Protein AF-A0A242LL79-F1 (afdb_monomer_lite)

Sequence (191 aa):
MEKFKSNDFMTKQDYQMALEEIIRPLRQKILESDTSGLHLGSSGAVYDQQRADMEALVRPLWGIAPA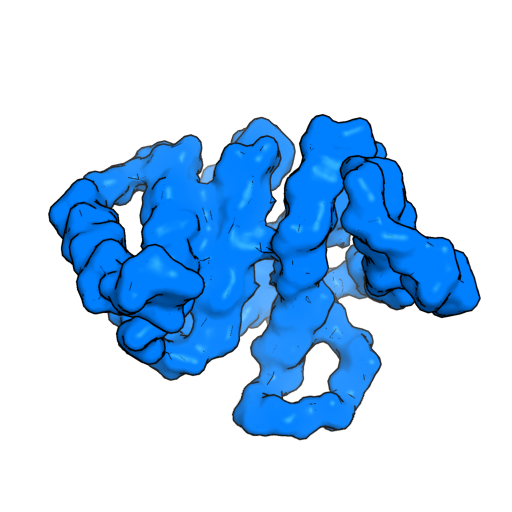WRFQKDDELRDAYLTKLIKGTDPASPYYWGLIEDYDQYIVETAALSLTLLLHKKYVWELLSNTAQQNMINWLSQALVRKIPKNNWTFFKVLIRTALFHCGEKLDRKKLTEEFQLIDSMYIGEGW

Structure (mmCIF, N/CA/C/O backbone):
data_AF-A0A242LL79-F1
#
_entry.id   AF-A0A242LL79-F1
#
loop_
_atom_site.group_PDB
_atom_site.id
_atom_site.type_symbol
_atom_site.label_atom_id
_atom_site.label_alt_id
_atom_site.label_comp_id
_atom_site.label_asym_id
_atom_site.label_entity_id
_atom_site.label_seq_id
_atom_site.pdbx_PDB_ins_code
_atom_site.Cartn_x
_atom_site.Cartn_y
_atom_site.Cartn_z
_atom_site.occupancy
_atom_site.B_iso_or_equiv
_atom_site.auth_seq_id
_atom_site.auth_comp_id
_atom_site.auth_asym_id
_atom_site.auth_atom_id
_atom_site.pdbx_PDB_model_num
ATOM 1 N N . MET A 1 1 ? 16.229 6.262 -20.203 1.00 60.97 1 MET A N 1
ATOM 2 C CA . MET A 1 1 ? 15.120 6.259 -21.196 1.00 60.97 1 MET A CA 1
ATOM 3 C C . MET A 1 1 ? 15.431 5.498 -22.482 1.00 60.97 1 MET A C 1
ATOM 5 O O . MET A 1 1 ? 14.578 4.715 -22.870 1.00 60.97 1 MET A O 1
ATOM 9 N N . GLU A 1 2 ? 16.582 5.663 -23.150 1.00 62.97 2 GLU A N 1
ATOM 10 C CA . GLU A 1 2 ? 16.868 4.883 -24.379 1.00 62.97 2 GLU A CA 1
ATOM 11 C C . GLU A 1 2 ? 16.847 3.364 -24.148 1.00 62.97 2 GLU A C 1
ATOM 13 O O . GLU A 1 2 ? 16.173 2.656 -24.885 1.00 62.97 2 GLU A O 1
ATOM 18 N N . LYS A 1 3 ? 17.444 2.885 -23.045 1.00 64.00 3 LYS A N 1
ATOM 19 C CA . LYS A 1 3 ? 17.400 1.465 -22.639 1.00 64.00 3 LYS A CA 1
ATOM 20 C C . LYS A 1 3 ? 15.991 0.924 -22.362 1.00 64.00 3 LYS A C 1
ATOM 22 O O . LYS A 1 3 ? 15.773 -0.273 -22.470 1.00 64.00 3 LYS A O 1
ATOM 27 N N . PHE A 1 4 ? 15.047 1.789 -21.980 1.00 76.44 4 PHE A N 1
ATOM 28 C CA . PHE A 1 4 ? 13.650 1.397 -21.774 1.00 76.44 4 PHE A CA 1
ATOM 29 C C . PHE A 1 4 ? 12.921 1.249 -23.114 1.00 76.44 4 PHE A C 1
ATOM 31 O O . PHE A 1 4 ? 12.146 0.320 -23.296 1.00 76.44 4 PHE A O 1
ATOM 38 N N . LYS A 1 5 ? 13.191 2.150 -24.069 1.00 80.12 5 LYS A N 1
ATOM 39 C CA . LYS A 1 5 ? 12.581 2.122 -25.408 1.00 80.12 5 LYS A CA 1
ATOM 40 C C . LYS A 1 5 ? 13.060 0.947 -26.264 1.00 80.12 5 LYS A C 1
ATOM 42 O O . LYS A 1 5 ? 12.350 0.560 -27.180 1.00 80.12 5 LYS A O 1
ATOM 47 N N . SER A 1 6 ? 14.244 0.409 -25.977 1.00 86.81 6 SER A N 1
ATOM 48 C CA . SER A 1 6 ? 14.823 -0.754 -26.658 1.00 86.81 6 SER A CA 1
ATOM 49 C C . SER A 1 6 ? 14.577 -2.080 -25.922 1.00 86.81 6 SER A C 1
ATOM 51 O O . SER A 1 6 ? 15.327 -3.026 -26.134 1.00 86.81 6 SER A O 1
ATOM 53 N N . ASN A 1 7 ? 13.636 -2.120 -24.975 1.00 88.81 7 ASN A N 1
ATOM 54 C CA . ASN A 1 7 ? 13.351 -3.302 -24.168 1.00 88.81 7 ASN A CA 1
ATOM 55 C C . ASN A 1 7 ? 12.218 -4.123 -24.809 1.00 88.81 7 ASN A C 1
ATOM 57 O O . ASN A 1 7 ? 11.137 -3.584 -25.041 1.00 88.81 7 ASN A O 1
ATOM 61 N N . ASP A 1 8 ? 12.462 -5.410 -25.063 1.00 90.81 8 ASP A N 1
ATOM 62 C CA . ASP A 1 8 ? 11.529 -6.297 -25.771 1.00 90.81 8 ASP A CA 1
ATOM 63 C C . ASP A 1 8 ? 10.454 -6.927 -24.862 1.00 90.81 8 ASP A C 1
ATOM 65 O O . ASP A 1 8 ? 9.492 -7.501 -25.366 1.00 90.81 8 ASP A O 1
ATOM 69 N N . PHE A 1 9 ? 10.583 -6.821 -23.531 1.00 92.38 9 PHE A N 1
ATOM 70 C CA . PHE A 1 9 ? 9.629 -7.359 -22.543 1.00 92.38 9 PHE A CA 1
ATOM 71 C C . PHE A 1 9 ? 9.315 -8.862 -22.692 1.00 92.38 9 PHE A C 1
ATOM 73 O O . PHE A 1 9 ? 8.206 -9.311 -22.403 1.00 92.38 9 PHE A O 1
ATOM 80 N N . MET A 1 10 ? 10.298 -9.664 -23.105 1.00 95.38 10 MET A N 1
ATOM 81 C CA . MET A 1 10 ? 10.111 -11.099 -23.360 1.00 95.38 10 MET A CA 1
ATOM 82 C C . MET A 1 10 ? 10.499 -11.975 -22.167 1.00 95.38 10 MET A C 1
ATOM 84 O O . MET A 1 10 ? 10.011 -13.097 -22.019 1.00 95.38 10 MET A O 1
ATOM 88 N N . THR A 1 11 ? 11.385 -11.486 -21.304 1.00 93.31 11 THR A N 1
ATOM 89 C CA . THR A 1 11 ? 11.937 -12.239 -20.178 1.00 93.31 11 THR A CA 1
ATOM 90 C C . THR A 1 11 ? 11.665 -11.551 -18.847 1.00 93.31 11 THR A C 1
ATOM 92 O O . THR A 1 11 ? 11.413 -10.354 -18.758 1.00 93.31 11 THR A O 1
ATOM 95 N N . LYS A 1 12 ? 11.789 -12.298 -17.747 1.00 89.38 12 LYS A N 1
ATOM 96 C CA . LYS A 1 12 ? 11.737 -11.715 -16.398 1.00 89.38 12 LYS A CA 1
ATOM 97 C C . LYS A 1 12 ? 12.758 -10.583 -16.210 1.00 89.38 12 LYS A C 1
ATOM 99 O O . LYS A 1 12 ? 12.448 -9.593 -15.552 1.00 89.38 12 LYS A O 1
ATOM 104 N N . GLN A 1 13 ? 13.959 -10.740 -16.767 1.00 89.81 13 GLN A N 1
ATOM 105 C CA . GLN A 1 13 ? 15.034 -9.757 -16.648 1.00 89.81 13 GLN A CA 1
ATOM 106 C C . GLN A 1 13 ? 14.669 -8.441 -17.342 1.00 89.81 13 GLN A C 1
ATOM 108 O O . GLN A 1 13 ? 14.924 -7.372 -16.788 1.00 89.81 13 GLN A O 1
ATOM 113 N N . ASP A 1 14 ? 13.994 -8.522 -18.486 1.00 92.25 14 ASP A N 1
ATOM 114 C CA . ASP A 1 14 ? 13.497 -7.366 -19.231 1.00 92.25 14 ASP A CA 1
ATOM 115 C C . ASP A 1 14 ? 12.563 -6.507 -18.369 1.00 92.25 14 ASP A C 1
ATOM 117 O O . ASP A 1 14 ? 12.775 -5.300 -18.222 1.00 92.25 14 ASP A O 1
ATOM 121 N N . TYR A 1 15 ? 11.587 -7.132 -17.701 1.00 91.75 15 TYR A N 1
ATOM 122 C CA . TYR A 1 15 ? 10.683 -6.432 -16.781 1.00 91.75 15 TYR A CA 1
ATOM 123 C C . TYR A 1 15 ? 11.405 -5.855 -15.556 1.00 91.75 15 TYR A C 1
ATOM 125 O O . TYR A 1 15 ? 11.071 -4.758 -15.108 1.00 91.75 15 TYR A O 1
ATOM 133 N N . GLN A 1 16 ? 12.408 -6.556 -15.016 1.00 89.50 16 GLN A N 1
ATOM 134 C CA . GLN A 1 16 ? 13.201 -6.055 -13.887 1.00 89.50 16 GLN A CA 1
ATOM 135 C C . GLN A 1 16 ? 14.006 -4.806 -14.272 1.00 89.50 16 GLN A C 1
ATOM 137 O O . GLN A 1 16 ? 14.001 -3.821 -13.536 1.00 89.50 16 GLN A O 1
ATOM 142 N N . MET A 1 17 ? 14.646 -4.812 -15.443 1.00 89.75 17 MET A N 1
ATOM 143 C CA . MET A 1 17 ? 15.387 -3.656 -15.959 1.00 89.75 17 MET A CA 1
ATOM 144 C C . MET A 1 17 ? 14.464 -2.471 -16.259 1.00 89.75 17 MET A C 1
ATOM 146 O O . MET A 1 17 ? 14.813 -1.327 -15.968 1.00 89.75 17 MET A O 1
ATOM 150 N N . ALA A 1 18 ? 13.281 -2.739 -16.815 1.00 92.31 18 ALA A N 1
ATOM 151 C CA . ALA A 1 18 ? 12.268 -1.722 -17.068 1.00 92.31 18 ALA A CA 1
ATOM 152 C C . ALA A 1 18 ? 11.787 -1.059 -15.770 1.00 92.31 18 ALA A C 1
ATOM 154 O O . ALA A 1 18 ? 11.731 0.170 -15.698 1.00 92.31 18 ALA A O 1
ATOM 155 N N . LEU A 1 19 ? 11.491 -1.856 -14.737 1.00 91.81 19 LEU A N 1
ATOM 156 C CA . LEU A 1 19 ? 11.106 -1.344 -13.424 1.00 91.81 19 LEU A CA 1
ATOM 157 C C . LEU A 1 19 ? 12.211 -0.467 -12.827 1.00 91.81 19 LEU A C 1
ATOM 159 O O . LEU A 1 19 ? 11.924 0.641 -12.388 1.00 91.81 19 LEU A O 1
ATOM 163 N N . GLU A 1 20 ? 13.465 -0.917 -12.859 1.00 89.69 20 GLU A N 1
ATOM 164 C CA . GLU A 1 20 ? 14.593 -0.145 -12.328 1.00 89.69 20 GLU A CA 1
ATOM 165 C C . GLU A 1 20 ? 14.733 1.220 -13.023 1.00 89.69 20 GLU A C 1
ATOM 167 O O . GLU A 1 20 ? 14.919 2.240 -12.363 1.00 89.69 20 GLU A O 1
ATOM 172 N N . GLU A 1 21 ? 14.587 1.282 -14.351 1.00 90.88 21 GLU A N 1
ATOM 173 C CA . GLU A 1 21 ? 14.603 2.553 -15.090 1.00 90.88 21 GLU A CA 1
ATOM 174 C C . GLU A 1 21 ? 13.418 3.469 -14.725 1.00 90.88 21 GLU A C 1
ATOM 176 O O . GLU A 1 21 ? 13.607 4.685 -14.652 1.00 90.88 21 GLU A O 1
ATOM 181 N N . ILE A 1 22 ? 12.223 2.914 -14.474 1.00 89.81 22 ILE A N 1
ATOM 182 C CA . ILE A 1 22 ? 11.031 3.679 -14.053 1.00 89.81 22 ILE A CA 1
ATOM 183 C C . ILE A 1 22 ? 11.195 4.224 -12.628 1.00 89.81 22 ILE A C 1
ATOM 185 O O . ILE A 1 22 ? 10.832 5.370 -12.362 1.00 89.81 22 ILE A O 1
ATOM 189 N N . ILE A 1 23 ? 11.736 3.422 -11.707 1.00 90.12 23 ILE A N 1
ATOM 190 C CA . ILE A 1 23 ? 11.879 3.788 -10.291 1.00 90.12 23 ILE A CA 1
ATOM 191 C C . ILE A 1 23 ? 13.069 4.717 -10.054 1.00 90.12 23 ILE A C 1
ATOM 193 O O . ILE A 1 23 ? 13.015 5.546 -9.144 1.00 90.12 23 ILE A O 1
ATOM 197 N N . ARG A 1 24 ? 14.120 4.646 -10.880 1.00 89.56 24 ARG A N 1
ATOM 198 C CA . ARG A 1 24 ? 15.339 5.457 -10.737 1.00 89.56 24 ARG A CA 1
ATOM 199 C C . ARG A 1 24 ? 15.096 6.944 -10.421 1.00 89.56 24 ARG A C 1
ATOM 201 O O . ARG A 1 24 ? 15.689 7.411 -9.451 1.00 89.56 24 ARG A O 1
ATOM 208 N N . PRO A 1 25 ? 14.254 7.703 -11.155 1.00 89.31 25 PRO A N 1
ATOM 209 C CA . PRO A 1 25 ? 14.005 9.114 -10.836 1.00 89.31 25 PRO A CA 1
ATOM 210 C C . PRO A 1 25 ? 13.262 9.336 -9.508 1.00 89.31 25 PRO A C 1
ATOM 212 O O . PRO A 1 25 ? 13.369 10.412 -8.923 1.00 89.31 25 PRO A O 1
ATOM 215 N N . LEU A 1 26 ? 12.513 8.343 -9.020 1.00 91.56 26 LEU A N 1
ATOM 216 C CA . LEU A 1 26 ? 11.785 8.417 -7.751 1.00 91.56 26 LEU A CA 1
ATOM 217 C C . LEU A 1 26 ? 12.669 8.052 -6.561 1.00 91.56 26 LEU A C 1
ATOM 219 O O . LEU A 1 26 ? 12.471 8.596 -5.477 1.00 91.56 26 LEU A O 1
ATOM 223 N N . ARG A 1 27 ? 13.647 7.158 -6.762 1.00 93.19 27 ARG A N 1
ATOM 224 C CA . ARG A 1 27 ? 14.484 6.600 -5.692 1.00 93.19 27 ARG A CA 1
ATOM 225 C C . ARG A 1 27 ? 15.058 7.690 -4.795 1.00 93.19 27 ARG A C 1
ATOM 227 O O . ARG A 1 27 ? 14.819 7.663 -3.596 1.00 93.19 27 ARG A O 1
ATOM 234 N N . GLN A 1 28 ? 15.757 8.666 -5.372 1.00 91.25 28 GLN A N 1
ATOM 235 C CA . GLN A 1 28 ? 16.396 9.729 -4.595 1.00 91.25 28 GLN A CA 1
ATOM 236 C C . GLN A 1 28 ? 15.376 10.503 -3.747 1.00 91.25 28 GLN A C 1
ATOM 238 O O . GLN A 1 28 ? 15.568 10.662 -2.546 1.00 91.25 28 GLN A O 1
ATOM 243 N N . LYS A 1 29 ? 14.233 10.883 -4.333 1.00 92.38 29 LYS A N 1
ATOM 244 C CA . LYS A 1 29 ? 13.155 11.571 -3.607 1.00 92.38 29 LYS A CA 1
ATOM 245 C C . LYS A 1 29 ? 12.563 10.720 -2.478 1.00 92.38 29 LYS A C 1
ATOM 247 O O . LYS A 1 29 ? 12.214 11.265 -1.435 1.00 92.38 29 LYS A O 1
ATOM 252 N N . ILE A 1 30 ? 12.448 9.402 -2.665 1.00 94.94 30 ILE A N 1
ATOM 253 C CA . ILE A 1 30 ? 11.980 8.479 -1.618 1.00 94.94 30 ILE A CA 1
ATOM 254 C C . ILE A 1 30 ? 12.974 8.407 -0.466 1.00 94.94 30 ILE A C 1
ATOM 256 O O . ILE A 1 30 ? 12.550 8.371 0.687 1.00 94.94 30 ILE A O 1
ATOM 260 N N . LEU A 1 31 ? 14.269 8.385 -0.760 1.00 94.69 31 LEU A N 1
ATOM 261 C CA . LEU A 1 31 ? 15.307 8.283 0.261 1.00 94.69 31 LEU A CA 1
ATOM 262 C C . LEU A 1 31 ? 15.486 9.593 1.040 1.00 94.69 31 LEU A C 1
ATOM 264 O O . LEU A 1 31 ? 15.651 9.552 2.253 1.00 94.69 31 LEU A O 1
ATOM 268 N N . GLU A 1 32 ? 15.397 10.742 0.369 1.00 91.31 32 GLU A N 1
ATOM 269 C CA . GLU A 1 32 ? 15.638 12.060 0.974 1.00 91.31 32 GLU A CA 1
ATOM 270 C C . GLU A 1 32 ? 14.409 12.660 1.675 1.00 91.31 32 GLU A C 1
ATOM 272 O O . GLU A 1 32 ? 14.557 13.475 2.582 1.00 91.31 32 GLU A O 1
ATOM 277 N N . SER A 1 33 ? 13.187 12.303 1.259 1.00 90.94 33 SER A N 1
ATOM 278 C CA . SER A 1 33 ? 11.971 12.874 1.851 1.00 90.94 33 SER A CA 1
ATOM 279 C C . SER A 1 33 ? 11.695 12.319 3.248 1.00 90.94 33 SER A C 1
ATOM 281 O O . SER A 1 33 ? 11.664 11.104 3.454 1.00 90.94 33 SER A O 1
ATOM 283 N N . ASP A 1 34 ? 11.355 13.202 4.185 1.00 91.19 34 ASP A N 1
ATOM 284 C CA . ASP A 1 34 ? 10.887 12.835 5.525 1.00 91.19 34 ASP A CA 1
ATOM 285 C C . ASP A 1 34 ? 9.360 12.743 5.659 1.00 91.19 34 ASP A C 1
ATOM 287 O O . ASP A 1 34 ? 8.854 12.356 6.721 1.00 91.19 34 ASP A O 1
ATOM 291 N N . THR A 1 35 ? 8.616 13.077 4.605 1.00 93.88 35 THR A N 1
ATOM 292 C CA . THR A 1 35 ? 7.149 13.043 4.607 1.00 93.88 35 THR A CA 1
ATOM 293 C C . THR A 1 35 ? 6.626 11.643 4.268 1.00 93.88 35 THR A C 1
ATOM 295 O O . THR A 1 35 ? 7.357 10.784 3.775 1.00 93.88 35 THR A O 1
ATOM 298 N N . SER A 1 36 ? 5.341 11.392 4.521 1.00 95.50 36 SER A N 1
ATOM 299 C CA . SER A 1 36 ? 4.656 10.142 4.151 1.00 95.50 36 SER A CA 1
ATOM 300 C C . SER A 1 36 ? 4.183 10.109 2.687 1.00 95.50 36 SER A C 1
ATOM 302 O O . SER A 1 36 ? 3.390 9.247 2.318 1.00 95.50 36 SER A O 1
ATOM 304 N N . GLY A 1 37 ? 4.641 11.041 1.848 1.00 94.50 37 GLY A N 1
ATOM 305 C CA . GLY A 1 37 ? 4.289 11.148 0.432 1.00 94.50 37 GLY A CA 1
ATOM 306 C C . GLY A 1 37 ? 5.471 11.648 -0.399 1.00 94.50 37 GLY A C 1
ATOM 307 O O . GLY A 1 37 ? 6.546 11.936 0.128 1.00 94.50 37 GLY A O 1
ATOM 308 N N . LEU A 1 38 ? 5.294 11.749 -1.713 1.00 93.38 38 LEU A N 1
ATOM 309 C CA . LEU A 1 38 ? 6.293 12.289 -2.630 1.00 93.38 38 LEU A CA 1
ATOM 310 C C . LEU A 1 38 ? 5.724 13.451 -3.427 1.00 93.38 38 LEU A C 1
ATOM 312 O O . LEU A 1 38 ? 4.930 13.258 -4.342 1.00 93.38 38 LEU A O 1
ATOM 316 N N . HIS A 1 39 ? 6.231 14.650 -3.154 1.00 90.50 39 HIS A N 1
ATOM 317 C CA . HIS A 1 39 ? 5.909 15.805 -3.974 1.00 90.50 39 HIS A CA 1
ATOM 318 C C . HIS A 1 39 ? 6.699 15.773 -5.294 1.00 90.50 39 HIS A C 1
ATOM 320 O O . HIS A 1 39 ? 7.919 16.005 -5.342 1.00 90.50 39 HIS A O 1
ATOM 326 N N . LEU A 1 40 ? 5.998 15.442 -6.381 1.00 86.06 40 LEU A N 1
ATOM 327 C CA . LEU A 1 40 ? 6.564 15.350 -7.734 1.00 86.06 40 LEU A CA 1
ATOM 328 C C . LEU A 1 40 ? 6.266 16.577 -8.610 1.00 86.06 40 LEU A C 1
ATOM 330 O O . LEU A 1 40 ? 6.878 16.721 -9.666 1.00 86.06 40 LEU A O 1
ATOM 334 N N . GLY A 1 41 ? 5.391 17.477 -8.160 1.00 79.44 41 GLY A N 1
ATOM 335 C CA . GLY A 1 41 ? 5.040 18.716 -8.850 1.00 79.44 41 GLY A CA 1
ATOM 336 C C . GLY A 1 41 ? 3.633 19.199 -8.496 1.00 79.44 41 GLY A C 1
ATOM 337 O O . GLY A 1 41 ? 2.894 18.528 -7.779 1.00 79.44 41 GLY A O 1
ATOM 338 N N . SER A 1 42 ? 3.267 20.367 -9.02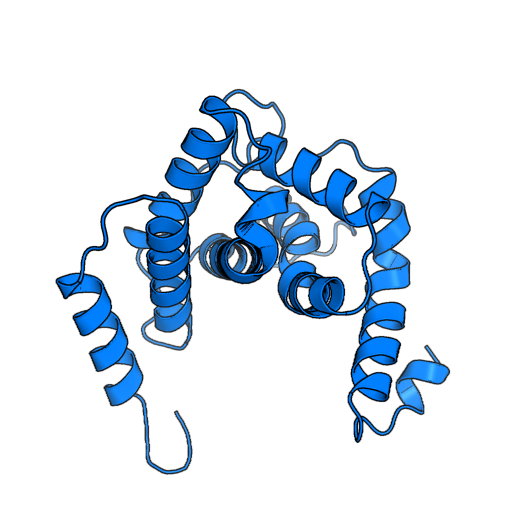6 1.00 69.62 42 SER A N 1
ATOM 339 C CA . SER A 1 42 ? 1.989 21.051 -8.771 1.00 69.62 42 SER A CA 1
ATOM 340 C C . SER A 1 42 ? 0.996 20.988 -9.941 1.00 69.62 42 SER A C 1
ATOM 342 O O . SER A 1 42 ? -0.088 21.565 -9.871 1.00 69.62 42 SER A O 1
ATOM 344 N N . SER A 1 43 ? 1.337 20.295 -11.032 1.00 63.94 43 SER A N 1
ATOM 345 C CA . SER A 1 43 ? 0.432 20.068 -12.164 1.00 63.94 43 SER A CA 1
ATOM 346 C C . SER A 1 43 ? -0.476 18.868 -11.872 1.00 63.94 43 SER A C 1
ATOM 348 O O . SER A 1 43 ? -0.130 17.737 -12.210 1.00 63.94 43 SER A O 1
ATOM 350 N N . GLY A 1 44 ? -1.610 19.098 -11.207 1.00 57.94 44 GLY A N 1
ATOM 351 C CA . GLY A 1 44 ? -2.563 18.052 -10.818 1.00 57.94 44 GLY A CA 1
ATOM 352 C C . GLY A 1 44 ? -4.001 18.340 -11.255 1.00 57.94 44 GLY A C 1
ATOM 353 O O . GLY A 1 44 ? -4.425 19.493 -11.312 1.00 57.94 44 GLY A O 1
ATOM 354 N N . ALA A 1 45 ? -4.744 17.272 -11.558 1.00 58.56 45 ALA A N 1
ATOM 355 C CA . ALA A 1 45 ? -6.173 17.269 -11.862 1.00 58.56 45 ALA A CA 1
ATOM 356 C C . ALA A 1 45 ? -6.974 16.656 -10.693 1.00 58.56 45 ALA A C 1
ATOM 358 O O . ALA A 1 45 ? -6.532 15.676 -10.103 1.00 58.56 45 ALA A O 1
ATOM 359 N N . VAL A 1 46 ? -8.159 17.221 -10.421 1.00 55.56 46 VAL A N 1
ATOM 360 C CA . VAL A 1 46 ? -9.284 16.759 -9.563 1.00 55.56 46 VAL A CA 1
ATOM 361 C C . VAL A 1 46 ? -9.006 16.455 -8.071 1.00 55.56 46 VAL A C 1
ATOM 363 O O . VAL A 1 46 ? -9.878 16.753 -7.258 1.00 55.56 46 VAL A O 1
ATOM 366 N N . TYR A 1 47 ? -7.845 15.927 -7.674 1.00 60.38 47 TYR A N 1
ATOM 367 C CA . TYR A 1 47 ? -7.540 15.527 -6.288 1.00 60.38 47 TYR A CA 1
ATOM 368 C C . TYR A 1 47 ? -6.698 16.558 -5.528 1.00 60.38 47 TYR A C 1
ATOM 370 O O . TYR A 1 47 ? -5.981 17.358 -6.130 1.00 60.38 47 TYR A O 1
ATOM 378 N N . ASP A 1 48 ? -6.767 16.532 -4.192 1.00 82.25 48 ASP A N 1
ATOM 379 C CA . ASP A 1 48 ? -5.896 17.367 -3.366 1.00 82.25 48 ASP A CA 1
ATOM 380 C C . ASP A 1 48 ? -4.431 16.895 -3.398 1.00 82.25 48 ASP A C 1
ATOM 382 O O . ASP A 1 48 ? -4.109 15.756 -3.750 1.00 82.25 48 ASP A O 1
ATOM 386 N N . GLN A 1 49 ? -3.518 17.802 -3.044 1.00 87.81 49 GLN A N 1
ATOM 387 C CA . GLN A 1 49 ? -2.080 17.540 -3.113 1.00 87.81 49 GLN A CA 1
ATOM 388 C C . GLN A 1 49 ? -1.659 16.358 -2.229 1.00 87.81 49 GLN A C 1
ATOM 390 O O . GLN A 1 49 ? -0.762 15.606 -2.598 1.00 87.81 49 GLN A O 1
ATOM 395 N N . GLN A 1 50 ? -2.314 16.166 -1.081 1.00 89.75 50 GLN A N 1
ATOM 396 C CA . GLN A 1 50 ? -1.992 15.077 -0.161 1.00 89.75 50 GLN A CA 1
ATOM 397 C C . GLN A 1 50 ? -2.266 13.707 -0.793 1.00 89.75 50 GLN A C 1
ATOM 399 O O . GLN A 1 50 ? -1.477 12.772 -0.623 1.00 89.75 50 GLN A O 1
ATOM 404 N N . ARG A 1 51 ? -3.360 13.579 -1.549 1.00 90.19 51 ARG A N 1
ATOM 405 C CA . ARG A 1 51 ? -3.701 12.355 -2.279 1.00 90.19 51 ARG A CA 1
ATOM 406 C C . ARG A 1 51 ? -2.728 12.085 -3.412 1.00 90.19 51 ARG A C 1
ATOM 408 O O . ARG A 1 51 ? -2.239 10.962 -3.517 1.00 90.19 51 ARG A O 1
ATOM 415 N N . ALA A 1 52 ? -2.372 13.116 -4.174 1.00 91.81 52 ALA A N 1
ATOM 416 C CA . ALA A 1 52 ? -1.372 13.008 -5.233 1.00 91.81 52 ALA A CA 1
ATOM 417 C C . ALA A 1 52 ? 0.013 12.596 -4.694 1.00 91.81 52 ALA A C 1
ATOM 419 O O . ALA A 1 52 ? 0.652 11.703 -5.249 1.00 91.81 52 ALA A O 1
ATOM 420 N N . ASP A 1 53 ? 0.463 13.197 -3.590 1.00 93.88 53 ASP A N 1
ATOM 421 C CA . ASP A 1 53 ? 1.768 12.895 -2.995 1.00 93.88 53 ASP A CA 1
ATOM 422 C C . ASP A 1 53 ? 1.811 11.470 -2.420 1.00 93.88 53 ASP A C 1
ATOM 424 O O . ASP A 1 53 ? 2.810 10.760 -2.553 1.00 93.88 53 ASP A O 1
ATOM 428 N N . MET A 1 54 ? 0.729 11.027 -1.781 1.00 94.56 54 MET A N 1
ATOM 429 C CA . MET A 1 54 ? 0.614 9.661 -1.270 1.00 94.56 54 MET A CA 1
ATOM 430 C C . MET A 1 54 ? 0.577 8.641 -2.416 1.00 94.56 54 MET A C 1
ATOM 432 O O . MET A 1 54 ? 1.321 7.662 -2.376 1.00 94.56 54 MET A O 1
ATOM 436 N N . GLU A 1 55 ? -0.207 8.894 -3.467 1.00 94.75 55 GLU A N 1
ATOM 437 C CA . GLU A 1 55 ? -0.237 8.070 -4.680 1.00 94.75 55 GLU A CA 1
ATOM 438 C C . GLU A 1 55 ? 1.162 7.930 -5.290 1.00 94.75 55 GLU A C 1
ATOM 440 O O . GLU A 1 55 ? 1.601 6.819 -5.595 1.00 94.75 55 GLU A O 1
ATOM 445 N N . ALA A 1 56 ? 1.887 9.043 -5.424 1.00 94.12 56 ALA A N 1
ATOM 446 C CA . ALA A 1 56 ? 3.238 9.063 -5.971 1.00 94.12 56 ALA A CA 1
ATOM 447 C C . ALA A 1 56 ? 4.216 8.190 -5.167 1.00 94.12 56 ALA A C 1
ATOM 449 O O . ALA A 1 56 ? 5.127 7.597 -5.748 1.00 94.12 56 ALA A O 1
ATOM 450 N N . LEU A 1 57 ? 4.023 8.082 -3.848 1.00 95.81 57 LEU A N 1
ATOM 451 C CA . LEU A 1 57 ? 4.798 7.184 -2.996 1.00 95.81 57 LEU A CA 1
ATOM 452 C C . LEU A 1 57 ? 4.360 5.723 -3.151 1.00 95.81 57 LEU A C 1
ATOM 454 O O . LEU A 1 57 ? 5.206 4.846 -3.335 1.00 95.81 57 LEU A O 1
ATOM 458 N N . VAL A 1 58 ? 3.061 5.456 -3.013 1.00 96.44 58 VAL A N 1
ATOM 459 C CA . VAL A 1 58 ? 2.518 4.110 -2.787 1.00 96.44 58 VAL A CA 1
ATOM 460 C C . VAL A 1 58 ? 2.347 3.328 -4.083 1.00 96.44 58 VAL A C 1
ATOM 462 O O . VAL A 1 58 ? 2.693 2.147 -4.117 1.00 96.44 58 VAL A O 1
ATOM 465 N N . ARG A 1 59 ? 1.900 3.959 -5.172 1.00 95.56 59 ARG A N 1
ATOM 466 C CA . ARG A 1 59 ? 1.629 3.266 -6.439 1.00 95.56 59 ARG A CA 1
ATOM 467 C C . ARG A 1 59 ? 2.828 2.489 -6.999 1.00 95.56 59 ARG A C 1
ATOM 469 O O . ARG A 1 59 ? 2.624 1.362 -7.460 1.00 95.56 59 ARG A O 1
ATOM 476 N N . PRO A 1 60 ? 4.076 2.997 -6.936 1.00 95.56 60 PRO A N 1
ATOM 477 C CA . PRO A 1 60 ? 5.260 2.226 -7.316 1.00 95.56 60 PRO A CA 1
ATOM 478 C C . PRO A 1 60 ? 5.406 0.859 -6.623 1.00 95.56 60 PRO A C 1
ATOM 480 O O . PRO A 1 60 ? 6.040 -0.041 -7.183 1.00 95.56 60 PRO A O 1
ATOM 483 N N . LEU A 1 61 ? 4.796 0.651 -5.447 1.00 96.12 61 LEU A N 1
ATOM 484 C CA . LEU A 1 61 ? 4.844 -0.629 -4.731 1.00 96.12 61 LEU A CA 1
ATOM 485 C C . LEU A 1 61 ? 4.232 -1.793 -5.514 1.00 96.12 61 LEU A C 1
ATOM 487 O O . LEU A 1 61 ? 4.659 -2.927 -5.299 1.00 96.12 61 LEU A O 1
ATOM 491 N N . TRP A 1 62 ? 3.331 -1.542 -6.472 1.00 95.62 62 TRP A N 1
ATOM 492 C CA . TRP A 1 62 ? 2.837 -2.587 -7.380 1.00 95.62 62 TRP A CA 1
ATOM 493 C C . TRP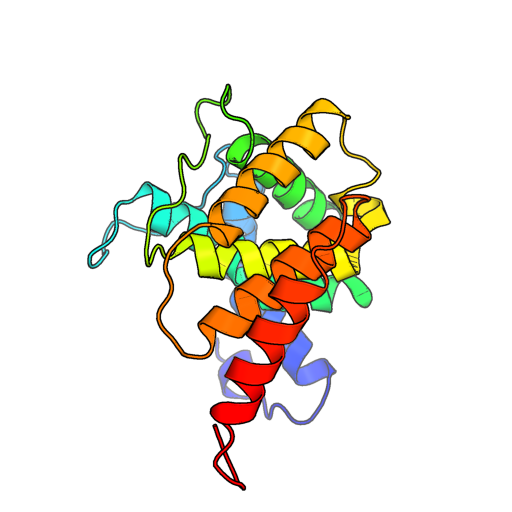 A 1 62 ? 3.966 -3.311 -8.123 1.00 95.62 62 TRP A C 1
ATOM 495 O O . TRP A 1 62 ? 3.868 -4.515 -8.346 1.00 95.62 62 TRP A O 1
ATOM 505 N N . GLY A 1 63 ? 5.039 -2.600 -8.484 1.00 94.69 63 GLY A N 1
ATOM 506 C CA . GLY A 1 63 ? 6.227 -3.187 -9.110 1.00 94.69 63 GLY A CA 1
ATOM 507 C C . GLY A 1 63 ? 7.337 -3.499 -8.107 1.00 94.69 63 GLY A C 1
ATOM 508 O O . GLY A 1 63 ? 7.935 -4.577 -8.148 1.00 94.69 63 GLY A O 1
ATOM 509 N N . ILE A 1 64 ? 7.591 -2.575 -7.176 1.00 95.06 64 ILE A N 1
ATOM 510 C CA . ILE A 1 64 ? 8.698 -2.673 -6.216 1.00 95.06 64 ILE A CA 1
ATOM 511 C C . ILE A 1 64 ? 8.516 -3.865 -5.265 1.00 95.06 64 ILE A C 1
ATOM 513 O O . ILE A 1 64 ? 9.459 -4.634 -5.062 1.00 95.06 64 ILE A O 1
ATOM 517 N N . ALA A 1 65 ? 7.317 -4.072 -4.706 1.00 95.25 65 ALA A N 1
ATOM 518 C CA . ALA A 1 65 ? 7.106 -5.149 -3.743 1.00 95.25 65 ALA A CA 1
ATOM 519 C C . ALA A 1 65 ? 7.329 -6.542 -4.369 1.00 95.25 65 ALA A C 1
ATOM 521 O O . ALA A 1 65 ? 8.082 -7.330 -3.792 1.00 95.25 65 ALA A O 1
ATOM 522 N N . PRO A 1 66 ? 6.803 -6.878 -5.562 1.00 94.50 66 PRO A N 1
ATOM 523 C CA . PRO A 1 66 ? 7.201 -8.105 -6.253 1.00 94.50 66 PRO A CA 1
ATOM 524 C C . PRO A 1 66 ? 8.707 -8.198 -6.532 1.00 94.50 66 PRO A C 1
ATOM 526 O O . PRO A 1 66 ? 9.298 -9.259 -6.322 1.00 94.50 66 PRO A O 1
ATOM 529 N N . ALA A 1 67 ? 9.355 -7.107 -6.952 1.00 93.12 67 ALA A N 1
ATOM 530 C CA . ALA A 1 67 ? 10.786 -7.105 -7.262 1.00 93.12 67 ALA A CA 1
ATOM 531 C C . ALA A 1 67 ? 11.666 -7.428 -6.042 1.00 93.12 67 ALA A C 1
ATOM 533 O O . ALA A 1 67 ? 12.611 -8.215 -6.163 1.00 93.12 67 ALA A O 1
ATOM 534 N N . TRP A 1 68 ? 11.300 -6.944 -4.849 1.00 93.38 68 TRP A N 1
ATOM 535 C CA . TRP A 1 68 ? 11.997 -7.250 -3.591 1.00 93.38 68 TRP A CA 1
ATOM 536 C C . TRP A 1 68 ? 12.047 -8.742 -3.238 1.00 93.38 68 TRP A C 1
ATOM 538 O O . TRP A 1 68 ? 12.875 -9.157 -2.427 1.00 93.38 68 TRP A O 1
ATOM 548 N N . ARG A 1 69 ? 11.197 -9.583 -3.845 1.00 91.19 69 ARG A N 1
ATOM 549 C CA . ARG A 1 69 ? 11.273 -11.048 -3.691 1.00 91.19 69 ARG A CA 1
ATOM 550 C C . ARG A 1 69 ? 12.512 -11.653 -4.355 1.00 91.19 69 ARG A C 1
ATOM 552 O O . ARG A 1 69 ? 12.894 -12.762 -3.993 1.00 91.19 69 ARG A O 1
ATOM 559 N N . PHE A 1 70 ? 13.114 -10.955 -5.317 1.00 87.31 70 PHE A N 1
ATOM 560 C CA . PHE A 1 70 ? 14.252 -11.438 -6.103 1.00 87.31 70 PHE A CA 1
ATOM 561 C C . PHE A 1 70 ? 15.503 -10.587 -5.914 1.00 87.31 70 PHE A C 1
ATOM 563 O O . PHE A 1 70 ? 16.604 -11.128 -5.926 1.00 87.31 70 PHE A O 1
ATOM 570 N N . GLN A 1 71 ? 15.335 -9.281 -5.720 1.00 86.00 71 GLN A N 1
ATOM 571 C CA . GLN A 1 71 ? 16.424 -8.349 -5.475 1.00 86.00 71 GLN A CA 1
ATOM 572 C C . GLN A 1 71 ? 16.107 -7.532 -4.230 1.00 86.00 71 GLN A C 1
ATOM 574 O O . GLN A 1 71 ? 15.268 -6.634 -4.236 1.00 86.00 71 GLN A O 1
ATOM 579 N N . LYS A 1 72 ? 16.774 -7.888 -3.137 1.00 81.62 72 LYS A N 1
ATOM 580 C CA . LYS A 1 72 ? 16.639 -7.190 -1.867 1.00 81.62 72 LYS A CA 1
ATOM 581 C C . LYS A 1 72 ? 17.306 -5.821 -1.943 1.00 81.62 72 LYS A C 1
ATOM 583 O O . LYS A 1 72 ? 18.452 -5.711 -2.356 1.00 81.62 72 LYS A O 1
ATOM 588 N N . ASP A 1 73 ? 16.580 -4.818 -1.476 1.00 89.50 73 ASP A N 1
ATOM 589 C CA . ASP A 1 73 ? 17.031 -3.433 -1.365 1.00 89.50 73 ASP A CA 1
ATOM 590 C C . ASP A 1 73 ? 16.610 -2.933 0.015 1.00 89.50 73 ASP A C 1
ATOM 592 O O . ASP A 1 73 ? 15.442 -2.607 0.214 1.00 89.50 73 ASP A O 1
ATOM 596 N N . ASP A 1 74 ? 17.478 -3.100 1.018 1.00 91.06 74 ASP A N 1
ATOM 597 C CA . ASP A 1 74 ? 17.139 -2.769 2.413 1.00 91.06 74 ASP A CA 1
ATOM 598 C C . ASP A 1 74 ? 16.922 -1.258 2.583 1.00 91.06 74 ASP A C 1
ATOM 600 O O . ASP A 1 74 ? 15.946 -0.860 3.203 1.00 91.06 74 ASP A O 1
ATOM 604 N N . GLU A 1 75 ? 17.730 -0.426 1.922 1.00 94.25 75 GLU A N 1
ATOM 605 C CA . GLU A 1 75 ? 17.643 1.036 1.999 1.00 94.25 75 GLU A CA 1
ATOM 606 C C . GLU A 1 75 ? 16.274 1.562 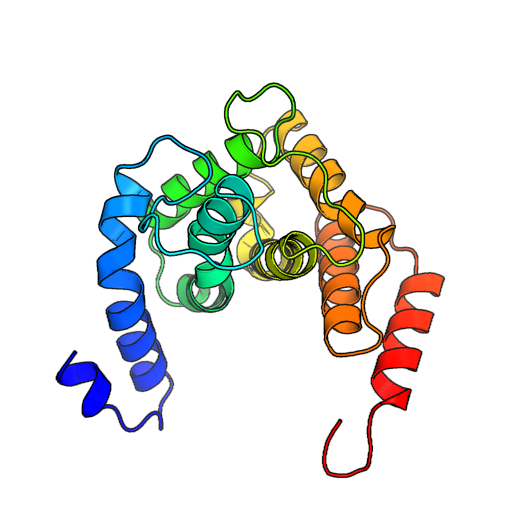1.538 1.00 94.25 75 GLU A C 1
ATOM 608 O O . GLU A 1 75 ? 15.591 2.285 2.268 1.00 94.25 75 GLU A O 1
ATOM 613 N N . LEU A 1 76 ? 15.831 1.162 0.340 1.00 93.81 76 LEU A N 1
ATOM 614 C CA . LEU A 1 76 ? 14.533 1.599 -0.171 1.00 93.81 76 LEU A CA 1
ATOM 615 C C . LEU A 1 76 ? 13.388 1.024 0.670 1.00 93.81 76 LEU A C 1
ATOM 617 O O . LEU A 1 76 ? 12.393 1.706 0.914 1.00 93.81 76 LEU A O 1
ATOM 621 N N . ARG A 1 77 ? 13.527 -0.219 1.141 1.00 93.94 77 ARG A N 1
ATOM 622 C CA . ARG A 1 77 ? 12.537 -0.864 2.008 1.00 93.94 77 ARG A CA 1
ATOM 623 C C . ARG A 1 77 ? 12.372 -0.144 3.346 1.00 93.94 77 ARG A C 1
ATOM 625 O O . ARG A 1 77 ? 11.231 0.107 3.737 1.00 93.94 77 ARG A O 1
ATOM 632 N N . ASP A 1 78 ? 13.470 0.230 4.001 1.00 94.94 78 ASP A N 1
ATOM 633 C CA . ASP A 1 78 ? 13.457 0.930 5.292 1.00 94.94 78 ASP A CA 1
ATOM 634 C C . ASP A 1 78 ? 12.835 2.325 5.124 1.00 94.94 78 ASP A C 1
ATOM 636 O O . ASP A 1 78 ? 12.008 2.763 5.938 1.00 94.94 78 ASP A O 1
ATOM 640 N N . ALA A 1 79 ? 13.164 2.999 4.015 1.00 95.75 79 ALA A N 1
ATOM 641 C CA . ALA A 1 79 ? 12.581 4.286 3.653 1.00 95.75 79 ALA A CA 1
ATOM 642 C C . ALA A 1 79 ? 11.064 4.189 3.439 1.00 95.75 79 ALA A C 1
ATOM 644 O O . ALA A 1 79 ? 10.323 5.036 3.944 1.00 95.75 79 ALA A O 1
ATOM 645 N N . TYR A 1 80 ? 10.586 3.151 2.744 1.00 95.88 80 TYR A N 1
ATOM 646 C CA . TYR A 1 80 ? 9.155 2.888 2.599 1.00 95.88 80 TYR A CA 1
ATOM 647 C C . TYR A 1 80 ? 8.501 2.618 3.950 1.00 95.88 80 TYR A C 1
ATOM 649 O O . TYR A 1 80 ? 7.537 3.298 4.294 1.00 95.88 80 TYR A O 1
ATOM 657 N N . LEU A 1 81 ? 9.033 1.684 4.742 1.00 95.75 81 LEU A N 1
ATOM 658 C CA . LEU A 1 81 ? 8.450 1.293 6.027 1.00 95.75 81 LEU A CA 1
ATOM 659 C C . LEU A 1 81 ? 8.258 2.501 6.952 1.00 95.75 81 LEU A C 1
ATOM 661 O O . LEU A 1 81 ? 7.171 2.704 7.491 1.00 95.75 81 LEU A O 1
ATOM 665 N N . THR A 1 82 ? 9.274 3.361 7.049 1.00 96.50 82 THR A N 1
ATOM 666 C CA . THR A 1 82 ? 9.219 4.606 7.829 1.00 96.50 82 THR A CA 1
ATOM 667 C C . THR A 1 82 ? 8.077 5.519 7.376 1.00 96.50 82 THR A C 1
ATOM 669 O O . THR A 1 82 ? 7.359 6.088 8.201 1.00 96.50 82 THR A O 1
ATOM 672 N N . LYS A 1 83 ? 7.869 5.654 6.063 1.00 97.12 83 LYS A N 1
ATOM 673 C CA . LYS A 1 83 ? 6.815 6.502 5.489 1.00 97.12 83 LYS A CA 1
ATOM 674 C C . LYS A 1 83 ? 5.423 5.907 5.668 1.00 97.12 83 LYS A C 1
ATOM 676 O O . LYS A 1 83 ? 4.499 6.652 5.981 1.00 97.12 83 LYS A O 1
ATOM 681 N N . LEU A 1 84 ? 5.279 4.585 5.545 1.00 96.19 84 LEU A N 1
ATOM 682 C CA . LEU A 1 84 ? 4.016 3.883 5.801 1.00 96.19 84 LEU A CA 1
ATOM 683 C C . LEU A 1 84 ? 3.576 4.040 7.262 1.00 96.19 84 LEU A C 1
ATOM 685 O O . LEU A 1 84 ? 2.402 4.299 7.526 1.00 96.19 84 LEU A O 1
ATOM 689 N N . ILE A 1 85 ? 4.514 3.943 8.210 1.00 97.69 85 ILE A N 1
ATOM 690 C CA . ILE A 1 85 ? 4.235 4.176 9.635 1.00 97.69 85 ILE A CA 1
ATOM 691 C C . ILE A 1 85 ? 3.742 5.613 9.845 1.00 97.69 85 ILE A C 1
ATOM 693 O O . ILE A 1 85 ? 2.680 5.814 10.426 1.00 97.69 85 ILE A O 1
ATOM 697 N N . LYS A 1 86 ? 4.461 6.613 9.313 1.00 97.94 86 LYS A N 1
ATOM 698 C CA . LYS A 1 86 ? 4.065 8.030 9.412 1.00 97.94 86 LYS A CA 1
ATOM 699 C C . LYS A 1 86 ? 2.713 8.319 8.752 1.00 97.94 86 LYS A C 1
ATOM 701 O O . LYS A 1 86 ? 1.975 9.158 9.254 1.00 97.94 86 LYS A O 1
ATOM 706 N N . GLY A 1 87 ? 2.420 7.675 7.623 1.00 97.69 87 GLY A N 1
ATOM 707 C CA . GLY A 1 87 ? 1.203 7.889 6.839 1.00 97.69 87 GLY A CA 1
ATOM 708 C C . GLY A 1 87 ? -0.049 7.267 7.448 1.00 97.69 87 GLY A C 1
ATOM 709 O O . GLY A 1 87 ? -1.139 7.816 7.307 1.00 97.69 87 GLY A O 1
ATOM 710 N N . THR A 1 88 ? 0.104 6.152 8.164 1.00 98.00 88 THR A N 1
ATOM 711 C CA . THR A 1 88 ? -1.015 5.434 8.798 1.00 98.00 88 THR A CA 1
ATOM 712 C C . THR A 1 88 ? -1.286 5.868 10.237 1.00 98.00 88 THR A C 1
ATOM 714 O O . THR A 1 88 ? -2.341 5.533 10.770 1.00 98.00 88 THR A O 1
ATOM 717 N N . ASP A 1 89 ? -0.377 6.617 10.866 1.00 98.44 89 ASP A N 1
ATOM 718 C CA . ASP A 1 89 ? -0.509 7.095 12.244 1.00 98.44 89 ASP A CA 1
ATOM 719 C C . ASP A 1 89 ? -1.347 8.386 12.347 1.00 98.44 89 ASP A C 1
ATOM 721 O O . ASP A 1 89 ? -0.884 9.429 11.889 1.00 98.44 89 ASP A O 1
ATOM 725 N N . PRO A 1 90 ? -2.529 8.375 12.997 1.00 98.06 90 PRO A N 1
ATOM 726 C CA . PRO A 1 90 ? -3.364 9.568 13.166 1.00 98.06 90 PRO A CA 1
ATOM 727 C C . PRO A 1 90 ? -2.728 10.700 13.984 1.00 98.06 90 PRO A C 1
ATOM 729 O O . PRO A 1 90 ? -3.188 11.836 13.895 1.00 98.06 90 PRO A O 1
ATOM 732 N N . ALA A 1 91 ? -1.709 10.409 14.800 1.00 97.88 91 ALA A N 1
ATOM 733 C CA . ALA A 1 91 ? -0.983 11.417 15.576 1.00 97.88 91 ALA A CA 1
ATOM 734 C C . ALA A 1 91 ? 0.174 12.059 14.789 1.00 97.88 91 ALA A C 1
ATOM 736 O O . ALA A 1 91 ? 0.752 13.055 15.229 1.00 97.88 91 ALA A O 1
ATOM 737 N N . SER A 1 92 ? 0.529 11.494 13.634 1.00 97.56 92 SER A N 1
ATOM 738 C CA . SER A 1 92 ? 1.594 12.008 12.783 1.00 97.56 92 SER A CA 1
ATOM 739 C C . SER A 1 92 ? 1.146 13.289 12.070 1.00 97.56 92 SER A C 1
ATOM 741 O O . SER A 1 92 ? 0.056 13.316 11.494 1.00 97.56 92 SER A O 1
ATOM 743 N N . PRO A 1 93 ? 1.997 14.331 11.979 1.00 96.25 93 PRO A N 1
ATOM 744 C CA . PRO A 1 93 ? 1.718 15.493 11.127 1.00 96.25 93 PRO A CA 1
ATOM 745 C C . PRO A 1 93 ? 1.646 15.125 9.634 1.00 96.25 93 PRO A C 1
ATOM 747 O O . PRO A 1 93 ? 1.184 15.921 8.823 1.00 96.25 93 PRO A O 1
ATOM 750 N N . TYR A 1 94 ? 2.096 13.918 9.276 1.00 96.81 94 TYR A N 1
ATOM 751 C CA . TYR A 1 94 ? 2.039 13.358 7.931 1.00 96.81 94 TYR A CA 1
ATOM 752 C C . TYR A 1 94 ? 0.970 12.261 7.796 1.00 96.81 94 TYR A C 1
ATOM 754 O O . TYR A 1 94 ? 1.062 11.435 6.889 1.00 96.81 94 TYR A O 1
ATOM 762 N N . TYR A 1 95 ? -0.024 12.209 8.686 1.00 97.69 95 TYR A N 1
ATOM 763 C CA . TYR A 1 9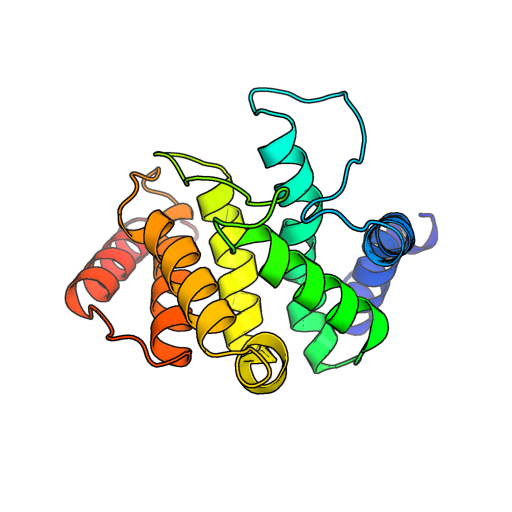5 ? -1.145 11.282 8.546 1.00 97.69 95 TYR A CA 1
ATOM 764 C C . TYR A 1 95 ? -1.848 11.486 7.201 1.00 97.69 95 TYR A C 1
ATOM 766 O O . TYR A 1 95 ? -2.174 12.617 6.842 1.00 97.69 95 TYR A O 1
ATOM 774 N N . TRP A 1 96 ? -2.128 10.407 6.470 1.00 96.69 96 TRP A N 1
ATOM 775 C CA . TRP A 1 96 ? -2.825 10.480 5.181 1.00 96.69 96 TRP A CA 1
ATOM 776 C C . TRP A 1 96 ? -4.292 10.892 5.303 1.00 96.69 96 TRP A C 1
ATOM 778 O O . TRP A 1 96 ? -4.916 11.227 4.307 1.00 96.69 96 TRP A O 1
ATOM 788 N N . GLY A 1 97 ? -4.858 10.899 6.509 1.00 95.69 97 GLY A N 1
ATOM 789 C CA . GLY A 1 97 ? -6.253 11.266 6.705 1.00 95.69 97 GLY A CA 1
ATOM 790 C C . GLY A 1 97 ? -7.203 10.087 6.513 1.00 95.69 97 GLY A C 1
ATOM 791 O O . GLY A 1 97 ? -6.823 8.914 6.578 1.00 95.69 97 GLY A O 1
ATOM 792 N N . LEU A 1 98 ? -8.480 10.421 6.343 1.00 96.25 98 LEU A N 1
ATOM 793 C CA . LEU A 1 98 ? -9.550 9.445 6.182 1.00 96.25 98 LEU A CA 1
ATOM 794 C C . LEU A 1 98 ? -9.771 9.124 4.704 1.00 96.25 98 LEU A C 1
ATOM 796 O O . LEU A 1 98 ? -9.746 10.017 3.862 1.00 96.25 98 LEU A O 1
ATOM 800 N N . ILE A 1 99 ? -10.039 7.852 4.415 1.00 96.69 99 ILE A N 1
ATOM 801 C CA . ILE A 1 99 ? -10.441 7.391 3.083 1.00 96.69 99 ILE A CA 1
ATOM 802 C C . ILE A 1 99 ? -11.922 7.713 2.891 1.00 96.69 99 ILE A C 1
ATOM 804 O O . ILE A 1 99 ? -12.722 7.390 3.776 1.00 96.69 99 ILE A O 1
ATOM 808 N N . GLU A 1 100 ? -12.297 8.292 1.753 1.00 96.31 100 GLU A N 1
ATOM 809 C CA . GLU A 1 100 ? -13.687 8.608 1.394 1.00 96.31 100 GLU A CA 1
ATOM 810 C C . GLU A 1 100 ? -14.300 7.608 0.389 1.00 96.31 100 GLU A C 1
ATOM 812 O O . GLU A 1 100 ? -13.664 6.649 -0.054 1.00 96.31 100 GLU A O 1
ATOM 817 N N . ASP A 1 101 ? -15.584 7.782 0.062 1.00 97.00 101 ASP A N 1
ATOM 818 C CA . ASP A 1 101 ? -16.242 7.007 -0.996 1.00 97.00 101 ASP A CA 1
ATOM 819 C C . ASP A 1 101 ? -15.620 7.348 -2.363 1.00 97.00 101 ASP A C 1
ATOM 821 O O . ASP A 1 101 ? -15.455 8.519 -2.688 1.00 97.00 101 ASP A O 1
ATOM 825 N N . TYR A 1 102 ? -15.327 6.330 -3.183 1.00 94.50 102 TYR A N 1
ATOM 826 C CA . TYR A 1 102 ? -14.693 6.483 -4.508 1.00 94.50 102 TYR A CA 1
ATOM 827 C C . TYR A 1 102 ? -13.303 7.149 -4.484 1.00 94.50 102 TYR A C 1
ATOM 829 O O . TYR A 1 102 ? -12.854 7.701 -5.488 1.00 94.50 102 TYR A O 1
ATOM 837 N N . ASP A 1 103 ? -12.615 7.077 -3.346 1.00 93.44 103 ASP A N 1
ATOM 838 C CA . ASP A 1 103 ? -11.313 7.705 -3.135 1.00 93.44 103 ASP A CA 1
ATOM 839 C C . ASP A 1 103 ? -10.170 6.890 -3.764 1.00 93.44 103 ASP A C 1
ATOM 841 O O . ASP A 1 103 ? -10.126 5.659 -3.670 1.00 93.44 103 ASP A O 1
ATOM 845 N N . GLN A 1 104 ? -9.205 7.593 -4.354 1.00 91.06 104 GLN A N 1
ATOM 846 C CA . GLN A 1 104 ? -7.978 7.026 -4.903 1.00 91.06 104 GLN A CA 1
ATOM 847 C C . GLN A 1 104 ? -7.179 6.238 -3.853 1.00 91.06 104 GLN A C 1
ATOM 849 O O . GLN A 1 104 ? -6.553 5.229 -4.182 1.00 91.06 104 GLN A O 1
ATOM 854 N N . TYR A 1 105 ? -7.274 6.608 -2.573 1.00 95.12 105 TYR A N 1
ATOM 855 C CA . TYR A 1 105 ? -6.679 5.840 -1.476 1.00 95.12 105 TYR A CA 1
ATOM 856 C C . TYR A 1 105 ? -7.140 4.386 -1.417 1.00 95.12 105 TYR A C 1
ATOM 858 O O . TYR A 1 105 ? -6.377 3.532 -0.972 1.00 95.12 105 TYR A O 1
ATOM 866 N N . ILE A 1 106 ? -8.326 4.055 -1.927 1.00 96.31 106 ILE A N 1
ATOM 867 C CA . ILE A 1 106 ? -8.777 2.661 -2.011 1.00 96.31 106 ILE A CA 1
ATOM 868 C C . ILE A 1 106 ? -7.874 1.856 -2.956 1.00 96.31 106 ILE A C 1
ATOM 870 O O . ILE A 1 106 ? -7.507 0.725 -2.643 1.00 96.31 106 ILE A O 1
ATOM 874 N N . VAL A 1 107 ? -7.447 2.433 -4.077 1.00 95.19 107 VAL A N 1
ATOM 875 C CA . VAL A 1 107 ? -6.504 1.775 -4.996 1.00 95.19 107 VAL A CA 1
ATOM 876 C C . VAL A 1 107 ? -5.142 1.601 -4.327 1.00 95.19 107 VAL A C 1
ATOM 878 O O . VAL A 1 107 ? -4.537 0.532 -4.396 1.00 95.19 107 VAL A O 1
ATOM 881 N N . GLU A 1 108 ? -4.677 2.629 -3.620 1.00 96.25 108 GLU A N 1
ATOM 882 C CA . GLU A 1 108 ? -3.361 2.608 -2.981 1.00 96.25 108 GLU A CA 1
ATOM 883 C C . GLU A 1 108 ? -3.311 1.639 -1.785 1.00 96.25 108 GLU A C 1
ATOM 885 O O . GLU A 1 108 ? -2.313 0.943 -1.582 1.00 96.25 108 GLU A O 1
ATOM 890 N N . THR A 1 109 ? -4.419 1.464 -1.055 1.00 96.88 109 THR A N 1
ATOM 891 C CA . THR A 1 109 ? -4.525 0.418 -0.021 1.00 96.88 109 THR A CA 1
ATOM 892 C C . THR A 1 109 ? -4.325 -0.987 -0.592 1.00 96.88 109 THR A C 1
ATOM 894 O O . THR A 1 109 ? -3.783 -1.848 0.104 1.00 96.88 109 THR A O 1
ATOM 897 N N . ALA A 1 110 ? -4.683 -1.241 -1.856 1.00 96.62 110 ALA A N 1
ATOM 898 C CA . ALA A 1 110 ? -4.436 -2.532 -2.495 1.00 96.62 110 ALA A CA 1
ATOM 899 C C . ALA A 1 110 ? -2.945 -2.768 -2.782 1.00 96.62 110 ALA A C 1
ATOM 901 O O . ALA A 1 110 ? -2.461 -3.878 -2.555 1.00 96.62 110 ALA A O 1
ATOM 902 N N . ALA A 1 111 ? -2.199 -1.735 -3.189 1.00 97.12 111 ALA A N 1
ATOM 903 C CA . ALA A 1 111 ? -0.745 -1.820 -3.362 1.00 97.12 111 ALA A CA 1
ATOM 904 C C . ALA A 1 111 ? -0.036 -2.141 -2.031 1.00 97.12 111 ALA A C 1
ATOM 906 O O . ALA A 1 111 ? 0.839 -3.013 -1.961 1.00 97.12 111 ALA A O 1
ATOM 907 N N . LEU A 1 112 ? -0.463 -1.491 -0.942 1.00 97.31 112 LEU A N 1
ATOM 908 C CA . LEU A 1 112 ? 0.022 -1.781 0.412 1.00 97.31 112 LEU A CA 1
ATOM 909 C C . LEU A 1 112 ? -0.354 -3.192 0.869 1.00 97.31 112 LEU A C 1
ATOM 911 O O . LEU A 1 112 ? 0.476 -3.905 1.430 1.00 97.31 112 LEU A O 1
ATOM 915 N N . SER A 1 113 ? -1.577 -3.625 0.574 1.00 98.12 113 SER A N 1
ATOM 916 C CA . SER A 1 113 ? -2.061 -4.969 0.901 1.00 98.12 113 SER A CA 1
ATOM 917 C C . SER A 1 113 ? -1.252 -6.051 0.188 1.00 98.12 113 SER A C 1
ATOM 919 O O . SER A 1 113 ? -0.832 -7.021 0.817 1.00 98.12 113 SER A O 1
ATOM 921 N N . LEU A 1 114 ? -0.945 -5.865 -1.100 1.00 98.00 114 LEU A N 1
ATOM 922 C CA . LEU A 1 114 ? -0.038 -6.753 -1.829 1.00 98.00 114 LEU A CA 1
ATOM 923 C C . LEU A 1 114 ? 1.354 -6.778 -1.183 1.00 98.00 114 LEU A C 1
ATOM 925 O O . LEU A 1 114 ? 1.943 -7.846 -1.017 1.00 98.00 114 LEU A O 1
ATOM 929 N N . THR A 1 115 ? 1.868 -5.617 -0.778 1.00 97.12 115 THR A N 1
ATOM 930 C CA . THR A 1 115 ? 3.172 -5.512 -0.111 1.00 97.12 115 THR A CA 1
ATOM 931 C C . THR A 1 115 ? 3.203 -6.318 1.191 1.00 97.12 115 THR A C 1
ATOM 933 O O . THR A 1 115 ? 4.143 -7.085 1.412 1.00 97.12 115 THR A O 1
ATOM 936 N N . LEU A 1 116 ? 2.149 -6.228 2.008 1.00 97.56 116 LEU A N 1
ATOM 937 C CA . LEU A 1 116 ? 1.980 -7.024 3.230 1.00 97.56 116 LEU A CA 1
ATOM 938 C C . LEU A 1 116 ? 1.933 -8.526 2.947 1.00 97.56 116 LEU A C 1
ATOM 940 O O . LEU A 1 116 ? 2.625 -9.297 3.611 1.00 97.56 116 LEU A O 1
ATOM 944 N N . LEU A 1 117 ? 1.173 -8.941 1.932 1.00 97.94 117 LEU A N 1
ATOM 945 C CA . LEU A 1 117 ? 1.068 -10.347 1.529 1.00 97.94 117 LEU A CA 1
ATOM 946 C C . LEU A 1 117 ? 2.414 -10.927 1.072 1.00 97.94 117 LEU A C 1
ATOM 948 O O . LEU A 1 117 ? 2.716 -12.089 1.342 1.00 97.94 117 LEU A O 1
ATOM 952 N N . LEU A 1 118 ? 3.242 -10.129 0.396 1.00 97.19 118 LEU A N 1
ATOM 953 C CA . LEU A 1 118 ? 4.538 -10.572 -0.121 1.00 97.19 118 LEU A CA 1
ATOM 954 C C . LEU A 1 118 ? 5.665 -10.520 0.922 1.00 97.19 118 LEU A C 1
ATOM 956 O O . LEU A 1 118 ? 6.606 -11.322 0.838 1.00 97.19 118 LEU A O 1
ATOM 960 N N . HIS A 1 119 ? 5.586 -9.591 1.883 1.00 96.06 119 HIS A N 1
ATOM 961 C CA . HIS A 1 119 ? 6.699 -9.224 2.770 1.00 96.06 119 HIS A CA 1
ATOM 962 C C . HIS A 1 119 ? 6.330 -9.098 4.251 1.00 96.06 119 HIS A C 1
ATOM 964 O O . HIS A 1 119 ? 7.001 -8.366 4.977 1.00 96.06 119 HIS A O 1
ATOM 970 N N . LYS A 1 120 ? 5.332 -9.848 4.736 1.00 95.75 120 LYS A N 1
ATOM 971 C CA . LYS A 1 120 ? 4.878 -9.833 6.142 1.00 95.75 120 LYS A CA 1
ATOM 972 C C . LYS A 1 120 ? 6.012 -9.772 7.174 1.00 95.75 120 LYS A C 1
ATOM 974 O O . LYS A 1 120 ? 6.001 -8.915 8.049 1.00 95.75 120 LYS A O 1
ATOM 979 N N . LYS A 1 121 ? 7.037 -10.621 7.051 1.00 93.19 121 LYS A N 1
ATOM 980 C CA . LYS A 1 121 ? 8.161 -10.640 8.008 1.00 93.19 121 LYS A CA 1
ATOM 981 C C . LYS A 1 121 ? 8.838 -9.285 8.194 1.00 93.19 121 LYS A C 1
ATOM 983 O O . LYS A 1 121 ? 9.303 -8.981 9.278 1.00 93.19 121 LYS A O 1
ATOM 988 N N . TYR A 1 122 ? 8.924 -8.499 7.131 1.00 89.38 122 TYR A N 1
ATOM 989 C CA . TYR A 1 122 ? 9.669 -7.251 7.128 1.00 89.38 122 TYR A CA 1
ATOM 990 C C . TYR A 1 122 ? 8.746 -6.033 7.276 1.00 89.38 122 TYR A C 1
ATOM 992 O O . TYR A 1 122 ? 9.036 -5.142 8.064 1.00 89.38 122 TYR A O 1
ATOM 1000 N N . VAL A 1 123 ? 7.606 -6.011 6.576 1.00 91.50 123 VAL A N 1
ATOM 1001 C CA . VAL A 1 123 ? 6.682 -4.860 6.592 1.00 91.50 123 VAL A CA 1
ATOM 1002 C C . VAL A 1 123 ? 5.589 -4.941 7.662 1.00 91.50 123 VAL A C 1
ATOM 1004 O O . VAL A 1 123 ? 4.804 -4.009 7.792 1.00 91.50 123 VAL A O 1
ATOM 1007 N N . TRP A 1 124 ? 5.512 -6.044 8.412 1.00 96.56 124 TRP A N 1
ATOM 1008 C CA . TRP A 1 124 ? 4.504 -6.250 9.454 1.00 96.56 124 TRP A CA 1
ATOM 1009 C C . TRP A 1 124 ? 5.107 -6.713 10.781 1.00 96.56 124 TRP A C 1
ATOM 1011 O O . TRP A 1 124 ? 4.903 -6.070 11.804 1.00 96.56 124 TRP A O 1
ATOM 1021 N N . GLU A 1 125 ? 5.871 -7.808 10.791 1.00 96.31 125 GLU A N 1
ATOM 1022 C CA . GLU A 1 125 ? 6.355 -8.419 12.045 1.00 96.31 125 GLU A CA 1
ATOM 1023 C C . GLU A 1 125 ? 7.399 -7.564 12.783 1.00 96.31 125 GLU A C 1
ATOM 1025 O O . GLU A 1 125 ? 7.555 -7.715 13.991 1.00 96.31 125 GLU A O 1
ATOM 1030 N N . LEU A 1 126 ? 8.078 -6.645 12.086 1.00 92.25 126 LEU A N 1
ATOM 1031 C CA . LEU A 1 126 ? 9.017 -5.687 12.687 1.00 92.25 126 LEU A CA 1
ATOM 1032 C C . LEU A 1 126 ? 8.336 -4.429 13.245 1.00 92.25 126 LEU A C 1
ATOM 1034 O O . LEU A 1 126 ? 8.987 -3.616 13.900 1.00 92.25 126 LEU A O 1
ATOM 1038 N N . LEU A 1 127 ? 7.045 -4.237 12.970 1.00 96.06 127 LEU A N 1
ATOM 1039 C CA . LEU A 1 127 ? 6.302 -3.078 13.449 1.00 96.06 127 LEU A CA 1
ATOM 1040 C C . LEU A 1 127 ? 5.986 -3.205 14.942 1.00 96.06 127 LEU A C 1
ATOM 1042 O O . LEU A 1 127 ? 5.710 -4.290 15.451 1.00 96.06 127 LEU A O 1
ATOM 1046 N N . SER A 1 128 ? 5.946 -2.066 15.635 1.00 97.44 128 SER A N 1
ATOM 1047 C CA . SER A 1 128 ? 5.370 -2.008 16.980 1.00 97.44 128 SER A CA 1
ATOM 1048 C C . SER A 1 128 ? 3.873 -2.329 16.937 1.00 97.44 128 SER A C 1
ATOM 1050 O O . SER A 1 128 ? 3.209 -2.086 15.929 1.00 97.44 128 SER A O 1
ATOM 1052 N N . ASN A 1 129 ? 3.311 -2.797 18.055 1.00 98.00 129 ASN A N 1
ATOM 1053 C CA . ASN A 1 129 ? 1.870 -3.070 18.155 1.00 98.00 129 ASN A CA 1
ATOM 1054 C C . ASN A 1 129 ? 1.018 -1.847 17.769 1.00 98.00 129 ASN A C 1
ATOM 1056 O O . ASN A 1 129 ? -0.006 -1.985 17.107 1.00 98.00 129 ASN A O 1
ATOM 1060 N N . THR A 1 130 ? 1.461 -0.638 18.131 1.00 98.38 130 THR A N 1
ATOM 1061 C CA . THR A 1 130 ? 0.786 0.609 17.748 1.00 98.38 130 THR A CA 1
ATOM 1062 C C . THR A 1 130 ? 0.812 0.823 16.236 1.00 98.38 130 THR A C 1
ATOM 1064 O O . THR A 1 130 ? -0.224 1.111 15.643 1.00 98.38 130 THR A O 1
ATOM 1067 N N . ALA A 1 131 ? 1.969 0.643 15.590 1.00 98.19 131 ALA A N 1
ATOM 1068 C CA . ALA A 1 131 ? 2.089 0.794 14.140 1.00 98.19 131 ALA A CA 1
ATOM 1069 C C . ALA A 1 131 ? 1.278 -0.272 13.382 1.00 98.19 131 ALA A C 1
ATOM 1071 O O . ALA A 1 131 ? 0.622 0.047 12.391 1.00 98.19 131 ALA A O 1
ATOM 1072 N N . GLN A 1 132 ? 1.255 -1.510 13.883 1.00 98.56 132 GLN A N 1
ATOM 1073 C CA . GLN A 1 132 ? 0.392 -2.574 13.366 1.00 98.56 132 GLN A CA 1
ATOM 1074 C C . GLN A 1 132 ? -1.087 -2.176 13.439 1.00 98.56 132 GLN A C 1
ATOM 1076 O O . GLN A 1 132 ? -1.797 -2.241 12.434 1.00 98.56 132 GLN A O 1
ATOM 1081 N N . GLN A 1 133 ? -1.546 -1.696 14.597 1.00 98.56 133 GLN A N 1
ATOM 1082 C CA . GLN A 1 133 ? -2.937 -1.287 14.777 1.00 98.56 133 GLN A CA 1
ATOM 1083 C C . GLN A 1 133 ? -3.312 -0.095 13.888 1.00 98.56 133 GLN A C 1
ATOM 1085 O O . GLN A 1 133 ? -4.387 -0.092 13.291 1.00 98.56 133 GLN A O 1
ATOM 1090 N N . ASN A 1 134 ? -2.427 0.894 13.757 1.00 98.62 134 ASN A N 1
ATOM 1091 C CA . ASN A 1 134 ? -2.625 2.042 12.873 1.00 98.62 134 ASN A CA 1
ATOM 1092 C C . ASN A 1 134 ? -2.780 1.602 11.411 1.00 98.62 134 ASN A C 1
ATOM 1094 O O . ASN A 1 134 ? -3.721 2.016 10.733 1.00 98.62 134 ASN A O 1
ATOM 1098 N N . MET A 1 135 ? -1.923 0.690 10.948 1.00 98.19 135 MET A N 1
ATOM 1099 C CA . MET A 1 135 ? -2.000 0.141 9.596 1.00 98.19 135 MET A CA 1
ATOM 1100 C C . MET A 1 135 ? -3.284 -0.673 9.367 1.00 98.19 135 MET A C 1
ATOM 1102 O O . MET A 1 135 ? -3.942 -0.476 8.345 1.00 98.19 135 MET A O 1
ATOM 1106 N N . ILE A 1 136 ? -3.693 -1.524 10.320 1.00 98.50 136 ILE A N 1
ATOM 1107 C CA . ILE A 1 136 ? -4.983 -2.242 10.268 1.00 98.50 136 ILE A CA 1
ATOM 1108 C C . ILE A 1 136 ? -6.142 -1.256 10.161 1.00 98.50 136 ILE A C 1
ATOM 1110 O O . ILE A 1 136 ? -6.996 -1.400 9.282 1.00 98.50 136 ILE A O 1
ATOM 1114 N N . ASN A 1 137 ? -6.173 -0.256 11.043 1.00 98.31 137 ASN A N 1
ATOM 1115 C CA . ASN A 1 137 ? -7.249 0.725 11.103 1.00 98.31 137 ASN A CA 1
ATOM 1116 C C . ASN A 1 137 ? -7.354 1.491 9.787 1.00 98.31 137 ASN A C 1
ATOM 1118 O O . ASN A 1 137 ? -8.454 1.653 9.263 1.00 98.31 137 ASN A O 1
ATOM 1122 N N . TRP A 1 138 ? -6.219 1.923 9.236 1.00 98.06 138 TRP A N 1
ATOM 1123 C CA . TRP A 1 138 ? -6.181 2.694 8.002 1.00 98.06 138 TRP A CA 1
ATOM 1124 C C . TRP A 1 138 ? -6.631 1.870 6.786 1.00 98.06 138 TRP A C 1
ATOM 1126 O O . TRP A 1 138 ? -7.542 2.291 6.073 1.00 98.06 138 TRP A O 1
ATOM 1136 N N . LEU A 1 139 ? -6.107 0.650 6.606 1.00 98.12 139 LEU A N 1
ATOM 1137 C CA . LEU A 1 139 ? -6.535 -0.259 5.530 1.00 98.12 139 LEU A CA 1
ATOM 1138 C C . LEU A 1 139 ? -8.022 -0.637 5.637 1.00 98.12 139 LEU A C 1
ATOM 1140 O O . LEU A 1 139 ? -8.727 -0.720 4.630 1.00 98.12 139 LEU A O 1
ATOM 1144 N N . SER A 1 140 ? -8.524 -0.834 6.858 1.00 98.06 140 SER A N 1
ATOM 1145 C CA . SER A 1 140 ? -9.916 -1.232 7.097 1.00 98.06 140 SER A CA 1
ATOM 1146 C C . SER A 1 140 ? -10.930 -0.160 6.693 1.00 98.06 140 SER A C 1
ATOM 1148 O O . SER A 1 140 ? -12.074 -0.505 6.385 1.00 98.06 140 SER A O 1
ATOM 1150 N N . GLN A 1 141 ? -10.534 1.119 6.624 1.00 98.25 141 GLN A N 1
ATOM 1151 C CA . GLN A 1 141 ? -11.421 2.188 6.155 1.00 98.25 141 GLN A CA 1
ATOM 1152 C C . GLN A 1 141 ? -11.939 1.894 4.743 1.00 98.25 141 GLN A C 1
ATOM 1154 O O . GLN A 1 141 ? -13.139 1.997 4.497 1.00 98.25 141 GLN A O 1
ATOM 1159 N N . ALA A 1 142 ? -11.073 1.439 3.832 1.00 97.38 142 ALA A N 1
ATOM 1160 C CA . ALA A 1 142 ? -11.443 1.149 2.446 1.00 97.38 142 ALA A CA 1
ATOM 1161 C C . ALA A 1 142 ? -12.521 0.054 2.322 1.00 97.38 142 ALA A C 1
ATOM 1163 O O . ALA A 1 142 ? -13.350 0.087 1.408 1.00 97.38 142 ALA A O 1
ATOM 1164 N N . LEU A 1 143 ? -12.578 -0.899 3.261 1.00 97.25 143 LEU A N 1
ATOM 1165 C CA . LEU A 1 143 ? -13.551 -1.995 3.220 1.00 97.25 143 LEU A CA 1
ATOM 1166 C C . LEU A 1 143 ? -14.999 -1.515 3.374 1.00 97.25 143 LEU A C 1
ATOM 1168 O O . LEU A 1 143 ? -15.902 -2.133 2.795 1.00 97.25 143 LEU A O 1
ATOM 1172 N N . VAL A 1 144 ? -15.226 -0.409 4.088 1.00 96.19 144 VAL A N 1
ATOM 1173 C CA . VAL A 1 144 ? -16.566 0.150 4.338 1.00 96.19 144 VAL A CA 1
ATOM 1174 C C . VAL A 1 144 ? -16.974 1.246 3.349 1.00 96.19 144 VAL A C 1
ATOM 1176 O O . VAL A 1 144 ? -18.130 1.662 3.359 1.00 96.19 144 VAL A O 1
ATOM 1179 N N . ARG A 1 145 ? -16.069 1.693 2.469 1.00 97.75 145 ARG A N 1
ATOM 1180 C CA . ARG A 1 145 ? -16.356 2.735 1.470 1.00 97.75 145 ARG A CA 1
ATOM 1181 C C . ARG A 1 145 ? -17.068 2.213 0.238 1.00 97.75 145 ARG A C 1
ATOM 1183 O O . ARG A 1 145 ? -16.921 1.045 -0.140 1.00 97.75 145 ARG A O 1
ATOM 1190 N N . LYS A 1 146 ? -17.838 3.083 -0.410 1.00 97.00 146 LYS A N 1
ATOM 1191 C CA . LYS A 1 146 ? -18.394 2.806 -1.736 1.00 97.00 146 LYS A CA 1
ATOM 1192 C C . LYS A 1 146 ? -17.276 2.826 -2.771 1.00 97.00 146 LYS A C 1
ATOM 1194 O O . LYS A 1 146 ? -16.337 3.611 -2.684 1.00 97.00 146 LYS A O 1
ATOM 1199 N N . ILE A 1 147 ? -17.408 1.939 -3.744 1.00 96.00 147 ILE A N 1
ATOM 1200 C CA . ILE A 1 147 ? -16.491 1.790 -4.869 1.00 96.00 147 ILE A CA 1
ATOM 1201 C C . ILE A 1 147 ? -17.311 1.651 -6.151 1.00 96.00 147 ILE A C 1
ATOM 1203 O O . ILE A 1 147 ? -18.467 1.207 -6.081 1.00 96.00 147 ILE A O 1
ATOM 1207 N N . PRO A 1 148 ? -16.747 1.984 -7.321 1.00 93.94 148 PRO A N 1
ATOM 1208 C CA . PRO A 1 148 ? -17.349 1.582 -8.580 1.00 93.94 148 PRO A CA 1
ATOM 1209 C C . PRO A 1 148 ? -17.422 0.047 -8.639 1.00 93.94 148 PRO A C 1
ATOM 1211 O O . PRO A 1 148 ? -16.553 -0.651 -8.114 1.00 93.94 148 PRO A O 1
ATOM 1214 N N . LYS A 1 149 ? -18.471 -0.493 -9.266 1.00 90.69 149 LYS A N 1
ATOM 1215 C CA . LYS A 1 149 ? -18.610 -1.940 -9.491 1.00 90.69 149 LYS A CA 1
ATOM 1216 C C . LYS A 1 149 ? -17.786 -2.344 -10.714 1.00 90.69 149 LYS A C 1
ATOM 1218 O O . LYS A 1 149 ? -18.328 -2.485 -11.802 1.00 90.69 149 LYS A O 1
ATOM 1223 N N . ASN A 1 150 ? -16.474 -2.407 -10.537 1.00 92.56 150 ASN A N 1
ATOM 1224 C CA . ASN A 1 150 ? -15.499 -2.766 -11.564 1.00 92.56 150 ASN A CA 1
ATOM 1225 C C . ASN A 1 150 ? -14.289 -3.448 -10.897 1.00 92.56 150 ASN A C 1
ATOM 1227 O O . ASN A 1 150 ? -14.402 -4.013 -9.807 1.00 92.56 150 ASN A O 1
ATOM 1231 N N . ASN A 1 151 ? -13.105 -3.340 -11.502 1.00 90.00 151 ASN A N 1
ATOM 1232 C CA . ASN A 1 151 ? -11.849 -3.838 -10.945 1.00 90.00 151 ASN A CA 1
ATOM 1233 C C . ASN A 1 151 ? -11.562 -3.377 -9.499 1.00 90.00 151 ASN A C 1
ATOM 1235 O O . ASN A 1 151 ? -10.825 -4.056 -8.788 1.00 90.00 151 ASN A O 1
ATOM 1239 N N . TRP A 1 152 ? -12.177 -2.292 -9.014 1.00 95.94 152 TRP A N 1
ATOM 1240 C CA . TRP A 1 152 ? -12.052 -1.854 -7.622 1.00 95.94 152 TRP A CA 1
ATOM 1241 C C . TRP A 1 152 ? -12.585 -2.875 -6.614 1.00 95.94 152 TRP A C 1
ATOM 1243 O O . TRP A 1 152 ? -12.152 -2.891 -5.460 1.00 95.94 152 TRP A O 1
ATOM 1253 N N . THR A 1 153 ? -13.482 -3.774 -7.025 1.00 96.25 153 THR A N 1
ATOM 1254 C CA . THR A 1 153 ? -13.926 -4.885 -6.175 1.00 96.25 153 THR A CA 1
ATOM 1255 C C . THR A 1 153 ? -12.756 -5.797 -5.798 1.00 96.25 153 THR A C 1
ATOM 1257 O O . THR A 1 153 ? -12.673 -6.238 -4.652 1.00 96.25 153 THR A O 1
ATOM 1260 N N . PHE A 1 154 ? -11.788 -5.996 -6.700 1.00 95.94 154 PHE A N 1
ATOM 1261 C CA . PHE A 1 154 ? -10.595 -6.798 -6.423 1.00 95.94 154 PHE A CA 1
ATOM 1262 C C . PHE A 1 154 ? -9.680 -6.159 -5.366 1.00 95.94 154 PHE A C 1
ATOM 1264 O O . PHE A 1 154 ? -9.024 -6.863 -4.598 1.00 95.94 154 PHE A O 1
ATOM 1271 N N . PHE A 1 155 ? -9.679 -4.829 -5.247 1.00 96.88 155 PHE A N 1
ATOM 1272 C CA . PHE A 1 155 ? -8.918 -4.138 -4.203 1.00 96.88 155 PHE A CA 1
ATOM 1273 C C . PHE A 1 155 ? -9.412 -4.518 -2.805 1.00 96.88 155 PHE A C 1
ATOM 1275 O O . PHE A 1 155 ? -8.600 -4.822 -1.934 1.00 96.88 155 PHE A O 1
ATOM 1282 N N . LYS A 1 156 ? -10.732 -4.622 -2.600 1.00 97.06 156 LYS A N 1
ATOM 1283 C CA . LYS A 1 156 ? -11.292 -5.077 -1.315 1.00 97.06 156 LYS A CA 1
ATOM 1284 C C . LYS A 1 156 ? -10.913 -6.518 -0.983 1.00 97.06 156 LYS A C 1
ATOM 1286 O O . LYS A 1 156 ? -10.568 -6.794 0.166 1.00 97.06 156 LYS A O 1
ATOM 1291 N N . VAL A 1 157 ? -10.884 -7.398 -1.984 1.00 97.44 157 VAL A N 1
ATOM 1292 C CA . VAL A 1 157 ? -10.408 -8.782 -1.830 1.00 97.44 157 VAL A CA 1
ATOM 1293 C C . VAL A 1 157 ? -8.960 -8.808 -1.330 1.00 97.44 157 VAL A C 1
ATOM 1295 O O . VAL A 1 157 ? -8.659 -9.502 -0.352 1.00 97.44 157 VAL A O 1
ATOM 1298 N N . LEU A 1 158 ? -8.066 -8.026 -1.948 1.00 97.75 158 LEU A N 1
ATOM 1299 C CA . LEU A 1 158 ? -6.662 -7.931 -1.528 1.00 97.75 158 LEU A CA 1
ATOM 1300 C C . LEU A 1 158 ? -6.527 -7.410 -0.097 1.00 97.75 158 LEU A C 1
ATOM 1302 O O . LEU A 1 158 ? -5.801 -8.007 0.696 1.00 97.75 158 LEU A O 1
ATOM 1306 N N . ILE A 1 159 ? -7.262 -6.352 0.251 1.00 98.12 159 ILE A N 1
ATOM 1307 C CA . ILE A 1 159 ? -7.228 -5.749 1.589 1.00 98.12 159 ILE A CA 1
ATOM 1308 C C . ILE A 1 159 ? -7.693 -6.747 2.650 1.00 98.12 159 ILE A C 1
ATOM 1310 O O . ILE A 1 159 ? -6.991 -6.964 3.637 1.00 98.12 159 ILE A O 1
ATOM 1314 N N . ARG A 1 160 ? -8.831 -7.426 2.442 1.00 97.88 160 ARG A N 1
ATOM 1315 C CA . ARG A 1 160 ? -9.315 -8.461 3.378 1.00 97.88 160 ARG A CA 1
ATOM 1316 C C . ARG A 1 160 ? -8.308 -9.590 3.545 1.00 97.88 160 ARG A C 1
ATOM 1318 O O . ARG A 1 160 ? -8.084 -10.050 4.663 1.00 97.88 160 ARG A O 1
ATOM 1325 N N . THR A 1 161 ? -7.708 -10.032 2.443 1.00 98.19 161 THR A N 1
ATOM 1326 C CA . THR A 1 161 ? -6.728 -11.123 2.456 1.00 98.19 161 THR A CA 1
ATOM 1327 C C . THR A 1 161 ? -5.465 -10.714 3.210 1.00 98.19 161 THR A C 1
ATOM 1329 O O . THR A 1 161 ? -4.970 -11.494 4.021 1.00 98.19 161 THR A O 1
ATOM 1332 N N . ALA A 1 162 ? -4.975 -9.487 3.008 1.00 98.19 162 ALA A N 1
ATOM 1333 C CA . ALA A 1 162 ? -3.822 -8.948 3.725 1.00 98.19 162 ALA A CA 1
ATOM 1334 C C . ALA A 1 162 ? -4.095 -8.795 5.226 1.00 98.19 162 ALA A C 1
ATOM 1336 O O . ALA A 1 162 ? -3.297 -9.261 6.034 1.00 98.19 162 ALA A O 1
ATOM 1337 N N . LEU A 1 163 ? -5.245 -8.233 5.610 1.00 98.38 163 LEU A N 1
ATOM 1338 C CA . LEU A 1 163 ? -5.636 -8.109 7.018 1.00 98.38 163 LEU A CA 1
ATOM 1339 C C . LEU A 1 163 ? -5.717 -9.484 7.697 1.00 98.38 163 LEU A C 1
ATOM 1341 O O . LEU A 1 163 ? -5.129 -9.680 8.760 1.00 98.38 163 LEU A O 1
ATOM 1345 N N . PHE A 1 164 ? -6.352 -10.471 7.053 1.00 98.44 164 PHE A N 1
ATOM 1346 C CA . PHE A 1 164 ? -6.377 -11.847 7.558 1.00 98.44 164 PHE A CA 1
ATOM 1347 C C . PHE A 1 164 ? -4.968 -12.445 7.677 1.00 98.44 164 PHE A C 1
ATOM 1349 O O . PHE A 1 164 ? -4.636 -13.068 8.685 1.00 98.44 164 PHE A O 1
ATOM 1356 N N . HIS A 1 165 ? -4.105 -12.211 6.685 1.00 97.94 165 HIS A N 1
ATOM 1357 C CA . HIS A 1 165 ? -2.707 -12.641 6.715 1.00 97.94 165 HIS A CA 1
ATOM 1358 C C . HIS A 1 165 ? -1.922 -12.016 7.884 1.00 97.94 165 HIS A C 1
ATOM 1360 O O . HIS A 1 165 ? -1.010 -12.649 8.425 1.00 97.94 165 HIS A O 1
ATOM 1366 N N . CYS A 1 166 ? -2.302 -10.812 8.310 1.00 97.62 166 CYS A N 1
ATOM 1367 C CA . CYS A 1 166 ? -1.739 -10.081 9.444 1.00 97.62 166 CYS A CA 1
ATOM 1368 C C . CYS A 1 166 ? -2.355 -10.444 10.809 1.00 97.62 166 CYS A C 1
ATOM 1370 O O . CYS A 1 166 ? -1.817 -10.019 11.827 1.00 97.62 166 CYS A O 1
ATOM 1372 N N . GLY A 1 167 ? -3.393 -11.288 10.852 1.00 97.06 167 GLY A N 1
ATOM 1373 C CA . GLY A 1 167 ? -3.999 -11.801 12.090 1.00 97.06 167 GLY A CA 1
ATOM 1374 C C . GLY A 1 167 ? -5.424 -11.316 12.370 1.00 97.06 167 GLY A C 1
ATOM 1375 O O . GLY A 1 167 ? -6.030 -11.774 13.339 1.00 97.06 167 GLY A O 1
ATOM 1376 N N . GLU A 1 168 ? -5.985 -10.449 11.523 1.00 98.06 168 GLU A N 1
ATOM 1377 C CA . GLU A 1 168 ? -7.373 -9.997 11.658 1.00 98.06 168 GLU A CA 1
ATOM 1378 C C . GLU A 1 168 ? -8.380 -11.099 11.307 1.00 98.06 168 GLU A C 1
ATOM 1380 O O . GLU A 1 168 ? -8.079 -12.080 10.621 1.00 98.06 168 GLU A O 1
ATOM 1385 N N . LYS A 1 169 ? -9.631 -10.938 11.750 1.00 96.88 169 LYS A N 1
ATOM 1386 C CA . LYS A 1 169 ? -10.709 -11.875 11.402 1.00 96.88 169 LYS A CA 1
ATOM 1387 C C . LYS A 1 169 ? -11.126 -11.707 9.942 1.00 96.88 169 LYS A C 1
ATOM 1389 O O . LYS A 1 169 ? -11.372 -10.599 9.475 1.00 96.88 169 LYS A O 1
ATOM 1394 N N . LEU A 1 170 ? -11.305 -12.827 9.243 1.00 96.38 170 LEU A N 1
ATOM 1395 C CA . LEU A 1 170 ? -11.805 -12.823 7.871 1.00 96.38 170 LEU A CA 1
ATOM 1396 C C . LEU A 1 170 ? -13.336 -12.872 7.825 1.00 96.38 170 LEU A C 1
ATOM 1398 O O . LEU A 1 170 ? -13.939 -13.892 8.168 1.00 96.38 170 LEU A O 1
ATOM 1402 N N . ASP A 1 171 ? -13.962 -11.816 7.303 1.00 95.19 171 ASP A N 1
ATOM 1403 C CA . ASP A 1 171 ? -15.368 -11.855 6.888 1.00 95.19 171 ASP A CA 1
ATOM 1404 C C . ASP A 1 171 ? -15.505 -12.647 5.578 1.00 95.19 171 ASP A C 1
ATOM 1406 O O . ASP A 1 171 ? -15.455 -12.108 4.468 1.00 95.19 171 ASP A O 1
ATOM 1410 N N . ARG A 1 172 ? -15.652 -13.968 5.718 1.00 96.06 172 ARG A N 1
ATOM 1411 C CA . ARG A 1 172 ? -15.783 -14.902 4.590 1.00 96.06 172 ARG A CA 1
ATOM 1412 C C . ARG A 1 172 ? -17.019 -14.631 3.739 1.00 96.06 172 ARG A C 1
ATOM 1414 O O . ARG A 1 172 ? -16.983 -14.893 2.539 1.00 96.06 172 ARG A O 1
ATOM 1421 N N . LYS A 1 173 ? -18.097 -14.120 4.340 1.00 97.44 173 LYS A N 1
ATOM 1422 C CA . LYS A 1 173 ? -19.329 -13.816 3.612 1.00 97.44 173 LYS A CA 1
ATOM 1423 C C . LYS A 1 173 ? -19.078 -12.661 2.650 1.00 97.44 173 LYS A C 1
ATOM 1425 O O . LYS A 1 173 ? -19.312 -12.819 1.458 1.00 97.44 173 LYS A O 1
ATOM 1430 N N . LYS A 1 174 ? -18.516 -11.552 3.143 1.00 95.88 174 LYS A N 1
ATOM 1431 C CA . LYS A 1 174 ? -18.164 -10.402 2.296 1.00 95.88 174 LYS A CA 1
ATOM 1432 C C . LYS A 1 174 ? -17.148 -10.751 1.219 1.00 95.88 174 LYS A C 1
ATOM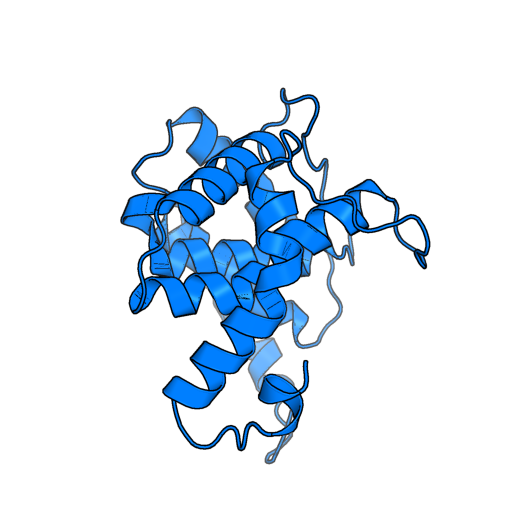 1434 O O . LYS A 1 174 ? -17.330 -10.346 0.079 1.00 95.88 174 LYS A O 1
ATOM 1439 N N . LEU A 1 175 ? -16.128 -11.539 1.561 1.00 96.56 175 LEU A N 1
ATOM 1440 C CA . LEU A 1 175 ? -15.150 -12.013 0.583 1.00 96.56 175 LEU A CA 1
ATOM 1441 C C . LEU A 1 175 ? -15.820 -12.822 -0.544 1.00 96.56 175 LEU A C 1
ATOM 1443 O O . LEU A 1 175 ? -15.508 -12.631 -1.714 1.00 96.56 175 LEU A O 1
ATOM 1447 N N . THR A 1 176 ? -16.767 -13.699 -0.198 1.00 97.31 176 THR A N 1
ATOM 1448 C CA . THR A 1 176 ? -17.515 -14.496 -1.186 1.00 97.31 176 THR A CA 1
ATOM 1449 C C . THR A 1 176 ? -18.398 -13.613 -2.069 1.00 97.31 176 THR A C 1
ATOM 1451 O O . THR A 1 176 ? -18.414 -13.800 -3.280 1.00 97.31 176 THR A O 1
ATOM 1454 N N . GLU A 1 177 ? -19.094 -12.629 -1.490 1.00 96.06 177 GLU A N 1
ATOM 1455 C CA . GLU A 1 177 ? -19.897 -11.649 -2.243 1.00 96.06 177 GLU A CA 1
ATOM 1456 C C . GLU A 1 177 ? -19.034 -10.849 -3.239 1.00 96.06 177 GLU A C 1
ATOM 1458 O O . GLU A 1 177 ? -19.450 -10.610 -4.372 1.00 96.06 177 GLU A O 1
ATOM 1463 N N . GLU A 1 178 ? -17.824 -10.448 -2.835 1.00 95.81 178 GLU A N 1
ATOM 1464 C CA . GLU A 1 178 ? -16.875 -9.720 -3.686 1.00 95.81 178 GLU A CA 1
ATOM 1465 C C . GLU A 1 178 ? -16.362 -10.590 -4.843 1.00 95.81 178 GLU A C 1
ATOM 1467 O O . GLU A 1 178 ? -16.340 -10.120 -5.980 1.00 95.81 178 GLU A O 1
ATOM 1472 N N . PHE A 1 179 ? -16.024 -11.860 -4.590 1.00 95.94 179 PHE A N 1
ATOM 1473 C CA . PHE A 1 179 ? -15.651 -12.797 -5.655 1.00 95.94 179 PHE A CA 1
ATOM 1474 C C . PHE A 1 179 ? -16.794 -13.055 -6.635 1.00 95.94 179 PHE A C 1
ATOM 1476 O O . PHE A 1 179 ? -16.582 -12.977 -7.837 1.00 95.94 179 PHE A O 1
ATOM 1483 N N . GLN A 1 180 ? -18.017 -13.271 -6.146 1.00 95.75 180 GLN A N 1
ATOM 1484 C CA . GLN A 1 180 ? -19.184 -13.466 -7.012 1.00 95.75 180 GLN A CA 1
ATOM 1485 C C . GLN A 1 180 ? -19.448 -12.254 -7.911 1.00 95.75 180 GLN A C 1
ATOM 1487 O O . GLN A 1 180 ? -19.799 -12.419 -9.077 1.00 95.75 180 GLN A O 1
ATOM 1492 N N . LEU A 1 181 ? -19.271 -11.035 -7.388 1.00 94.94 181 LEU A N 1
ATOM 1493 C CA . LEU A 1 181 ? -19.383 -9.823 -8.196 1.00 94.94 181 LEU A CA 1
ATOM 1494 C C . LEU A 1 181 ? -18.292 -9.770 -9.271 1.00 94.94 181 LEU A C 1
ATOM 1496 O O . LEU A 1 181 ? -18.604 -9.447 -10.413 1.00 94.94 181 LEU A O 1
ATOM 1500 N N . ILE A 1 182 ? -17.047 -10.102 -8.921 1.00 94.44 182 ILE A N 1
ATOM 1501 C CA . ILE A 1 182 ? -15.945 -10.199 -9.885 1.00 94.44 182 ILE A CA 1
ATOM 1502 C C . ILE A 1 182 ? -16.303 -11.193 -10.988 1.00 94.44 182 ILE A C 1
ATOM 1504 O O . ILE A 1 182 ? -16.358 -10.797 -12.148 1.00 94.44 182 ILE A O 1
ATOM 1508 N N . ASP A 1 183 ? -16.654 -12.427 -10.631 1.00 93.00 183 ASP A N 1
ATOM 1509 C CA . ASP A 1 183 ? -16.996 -13.484 -11.587 1.00 93.00 183 ASP A CA 1
ATOM 1510 C C . ASP A 1 183 ? -18.182 -13.098 -12.486 1.00 93.00 183 ASP A C 1
ATOM 1512 O O . ASP A 1 183 ? -18.206 -13.443 -13.663 1.00 93.00 183 ASP A O 1
ATOM 1516 N N . SER A 1 184 ? -19.148 -12.329 -11.970 1.00 93.75 184 SER A N 1
ATOM 1517 C CA . SER A 1 184 ? -20.287 -11.843 -12.763 1.00 93.75 184 SER A CA 1
ATOM 1518 C C . SER A 1 184 ? -19.921 -10.835 -13.858 1.00 93.75 184 SER A C 1
ATOM 1520 O O . SER A 1 184 ? -20.727 -10.613 -14.760 1.00 93.75 184 SER A O 1
ATOM 1522 N N . MET A 1 185 ? -18.740 -10.213 -13.775 1.00 92.62 185 MET A N 1
ATOM 1523 C CA . MET A 1 185 ? -18.248 -9.273 -14.787 1.00 92.62 185 MET A CA 1
ATOM 1524 C C . MET A 1 185 ? -17.528 -9.988 -15.938 1.00 92.62 185 MET A C 1
ATOM 1526 O O . MET A 1 185 ? -17.306 -9.389 -16.979 1.00 92.62 185 MET A O 1
ATOM 1530 N N . TYR A 1 186 ? -17.207 -11.276 -15.805 1.00 89.38 186 TYR A N 1
ATOM 1531 C CA . TYR A 1 186 ? -16.576 -12.039 -16.878 1.00 89.38 186 TYR A CA 1
ATOM 1532 C C . TYR A 1 186 ? -17.522 -12.240 -18.074 1.00 89.38 186 TYR A C 1
ATOM 1534 O O . TYR A 1 186 ? -18.622 -12.777 -17.940 1.00 89.38 186 TYR A O 1
ATOM 1542 N N . ILE A 1 187 ? -17.061 -11.858 -19.267 1.00 89.56 187 ILE A N 1
ATOM 1543 C CA . ILE A 1 187 ? -17.820 -11.919 -20.529 1.00 89.56 187 ILE A CA 1
ATOM 1544 C C . ILE A 1 187 ? -17.255 -12.947 -21.531 1.00 89.56 187 ILE A C 1
ATOM 1546 O O . ILE A 1 187 ? -17.545 -12.876 -22.724 1.00 89.56 187 ILE A O 1
ATOM 1550 N N . GLY A 1 188 ? -16.450 -13.915 -21.072 1.00 87.62 188 GLY A N 1
ATOM 1551 C CA . GLY A 1 188 ? -15.919 -15.025 -21.883 1.00 87.62 188 GLY A CA 1
ATOM 1552 C C . GLY A 1 188 ? -14.466 -14.837 -22.339 1.00 87.62 188 GLY A C 1
ATOM 1553 O O . GLY A 1 188 ? -13.587 -15.595 -21.947 1.00 87.62 188 GLY A O 1
ATOM 1554 N N . GLU A 1 189 ? -14.161 -13.810 -23.125 1.00 85.38 189 GLU A N 1
ATOM 1555 C CA . GLU A 1 189 ? -12.767 -13.489 -23.511 1.00 85.38 189 GLU A CA 1
ATOM 1556 C C . GLU A 1 189 ? -12.272 -12.184 -22.870 1.00 85.38 189 GLU A C 1
ATOM 1558 O O . GLU A 1 189 ? -11.316 -11.559 -23.323 1.00 85.38 189 GLU A O 1
ATOM 1563 N N . GLY A 1 190 ? -12.932 -11.763 -21.790 1.00 73.94 190 GLY A N 1
ATOM 1564 C CA . GLY A 1 190 ? -12.650 -10.517 -21.092 1.00 73.94 190 GLY A CA 1
ATOM 1565 C C . GLY A 1 190 ? -13.516 -10.328 -19.851 1.00 73.94 190 GLY A C 1
ATOM 1566 O O . GLY A 1 190 ? -14.221 -11.247 -19.430 1.00 73.94 190 GLY A O 1
ATOM 1567 N N . TRP A 1 191 ? -13.446 -9.123 -19.293 1.00 73.69 191 TRP A N 1
ATOM 1568 C CA . TRP A 1 191 ? -14.131 -8.668 -18.081 1.00 73.69 191 TRP A CA 1
ATOM 1569 C C . TRP A 1 191 ? -14.801 -7.315 -18.329 1.00 73.69 191 TRP A C 1
ATOM 1571 O O . TRP A 1 191 ? -14.337 -6.609 -19.256 1.00 73.69 191 TRP A O 1
#

pLDDT: mean 92.51, std 8.21, range [55.56, 98.62]

Secondary structure (DSSP, 8-state):
-HHHHT----SHHHHHHHHHHHHHHHHHHHHH--SSS----S---SS-HHHHHHHHHHTTHHHHHHHTTTS--HHHHHHHHHHHHHHH-TTSTT------TT-HHHHHHHHHHHHHHHHHHHHTTTS-HHHHHHHHHHHHHHHHS---SSTHHHHHHHHHHHHHHHT----HHHHHHHHHHHHHT--SS--

Radius of gyration: 17.25 Å; chains: 1; bounding box: 38×36×45 Å

Foldseek 3Di:
DVLLVPQPPPDPVSLLVNLCVVCVVVQVQLLPDPALFGCPDDPDPDDDSLLVRNCRLQVSLLSVLVSCVPDPDVSSLVSNLSSLLLQLDPVHPRDSDAAAAQRPVLVSLLSVLVSLVRPVVRNPVPDDPNSNVSNLVRLVRSLPHHHPLDCSLVSNLSSLVSSVVNPDDHPVVSNVVSVVSVVVPDPPVGD